Protein AF-A0A954ZHL1-F1 (afdb_monomer)

pLDDT: m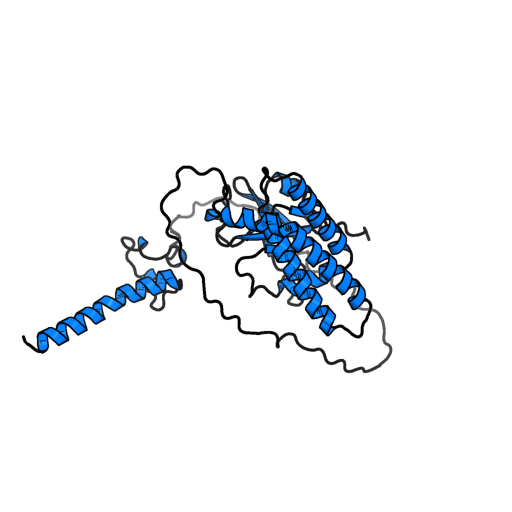ean 71.79, std 20.57, range [29.28, 97.5]

Foldseek 3Di:
DDPVVVVVVVVVVVVVVVVVVQLCCCVVVVDRPPLVLDVDDPVCNVSGPPSSNPPPPPPPPDDDDDDDDDDDDDPPPPPPPPPPPDDDDDDDDDDDPDDDDDPPPPDDDDDDDDDDDDDDDDDDDDDDFPPDPVVLVVLQVCLLVLLVVLVVLVVVLVVVVVPPVPPVVNVVSLVVNQVSLFSNLQNLFPDDPPDDPVSVVSNVVSLVVCLVVCQPPCLVSQLVCVVVVVPQDWIKHKAKFAWADWDDFFQKIWTWGWRDADPVGDTDTAIEIEGPVQVVVHDHGFMKMFRFHWDQQCVVRPPRGRDDRHIHTYGHDIHGRDHDDD

Sequence (326 aa):
RSMVSLMLKVALGGLMSIPIATLILWWGMGRDPFGFAERLPDAVAFLAPSKLRNSSSTSGARPLPGTTTPQTNDSDFGNALRTAQDHAVTGADDTVEDAVATPDDLLLDNDASDTGGVTAAEYGPVNTWNYHRNDLGAALTGTAATFESFQNAYQAWQSDNANVANKKRAGELIKTLYQGLCDLSHKVTFIGPDNSPETDETVAAAVQFIGDSVTQSFVPMVSASANLHGTLSEGGIFLVGVPRQMQTTGDLVSIQLQLGKPQSGKPYVYQLVVTPDVAQTISIGEPVAVTGTLVPSPTIDLTGYDGPDTAVVWSRYVIPILLPKR

Solvent-accessible surface area (backbone atoms only — not comparable to full-atom values): 20436 Å² total; per-residue (Å²): 133,65,71,66,63,52,54,51,52,52,54,55,51,57,62,60,45,54,65,56,54,51,53,48,39,41,73,73,68,74,46,69,94,80,59,55,63,76,69,46,55,79,92,55,42,81,78,47,58,78,92,56,47,74,80,72,72,76,87,73,77,78,83,79,90,84,80,91,75,88,84,80,86,84,85,77,86,84,73,84,84,76,86,84,81,88,86,86,83,90,80,82,93,79,92,72,94,72,85,77,82,72,88,79,85,76,88,74,92,80,90,87,84,89,82,86,88,80,88,92,86,87,82,74,97,75,85,78,69,83,66,58,64,74,54,51,61,59,34,59,79,44,43,65,61,49,50,52,53,38,52,54,52,48,56,52,43,58,62,45,65,75,41,78,91,40,59,71,60,47,56,52,47,50,51,54,48,49,49,41,44,13,54,50,16,33,41,57,38,67,65,61,94,85,60,55,71,68,54,54,50,52,47,50,52,49,54,48,52,48,51,64,49,42,73,79,69,34,63,71,52,49,61,60,54,64,72,50,71,87,68,76,69,87,51,25,37,67,47,58,27,28,33,73,47,77,44,80,28,71,70,26,31,38,30,40,31,34,33,64,68,47,95,86,71,64,58,50,72,43,46,33,36,28,47,59,74,55,51,73,74,59,57,75,72,42,46,31,37,36,33,10,28,64,34,65,50,31,58,79,62,33,88,52,42,66,60,75,73,50,62,28,34,40,32,66,50,76,40,74,53,80,69,80,85,124

Mean predicted aligned error: 17.18 Å

Radius of gyration: 27.13 Å; Cα contacts (8 Å, |Δi|>4): 343; chains: 1; bounding box: 69×76×73 Å

Structure (mmCIF, N/CA/C/O backbone):
data_AF-A0A954ZHL1-F1
#
_entry.id   AF-A0A954ZHL1-F1
#
loop_
_atom_site.group_PDB
_atom_site.id
_atom_site.type_symbol
_atom_site.label_atom_id
_atom_site.label_alt_id
_atom_site.label_comp_id
_atom_site.label_asym_id
_atom_site.label_entity_id
_atom_site.label_seq_id
_atom_site.pdbx_PDB_ins_code
_atom_site.Cartn_x
_atom_site.Cartn_y
_atom_site.Cartn_z
_atom_site.occupancy
_atom_site.B_iso_or_equiv
_atom_site.auth_seq_id
_atom_site.auth_comp_id
_atom_site.auth_asym_id
_atom_site.auth_atom_id
_atom_site.pdbx_PDB_model_num
ATOM 1 N N . ARG A 1 1 ? 11.567 47.902 -48.157 1.00 58.94 1 ARG A N 1
ATOM 2 C CA . ARG A 1 1 ? 11.176 46.491 -47.896 1.00 58.94 1 ARG A CA 1
ATOM 3 C C . ARG A 1 1 ? 9.649 46.453 -47.869 1.00 58.94 1 ARG A C 1
ATOM 5 O O . ARG A 1 1 ? 9.080 47.216 -47.106 1.00 58.94 1 ARG A O 1
ATOM 12 N N . SER A 1 2 ? 9.006 45.708 -48.773 1.00 82.19 2 SER A N 1
ATOM 13 C CA . SER A 1 2 ? 7.549 45.771 -49.000 1.00 82.19 2 SER A CA 1
ATOM 14 C C . SER A 1 2 ? 6.749 45.256 -47.793 1.00 82.19 2 SER A C 1
ATOM 16 O O . SER A 1 2 ? 7.067 44.191 -47.267 1.00 82.19 2 SER A O 1
ATOM 18 N N . MET A 1 3 ? 5.706 45.989 -47.384 1.00 87.56 3 MET A N 1
ATOM 19 C CA . MET A 1 3 ? 4.787 45.653 -46.278 1.00 87.56 3 MET A CA 1
ATOM 20 C C . MET A 1 3 ? 4.127 44.272 -46.470 1.00 87.56 3 MET A C 1
ATOM 22 O O . MET A 1 3 ? 3.895 43.540 -45.510 1.00 87.56 3 MET A O 1
ATOM 26 N N . VAL A 1 4 ? 3.948 43.862 -47.730 1.00 86.81 4 VAL A N 1
ATOM 27 C CA . VAL A 1 4 ? 3.420 42.548 -48.131 1.00 86.81 4 VAL A CA 1
ATOM 28 C C . VAL A 1 4 ? 4.338 41.402 -47.688 1.00 86.81 4 VAL A C 1
ATOM 30 O O . VAL A 1 4 ? 3.863 40.357 -47.250 1.00 86.81 4 VAL A O 1
ATOM 33 N N . SER A 1 5 ? 5.661 41.598 -47.716 1.00 85.81 5 SER A N 1
ATOM 34 C CA . SER A 1 5 ? 6.614 40.572 -47.269 1.00 85.81 5 SER A CA 1
ATOM 35 C C . SER A 1 5 ? 6.567 40.352 -45.756 1.00 85.81 5 SER A C 1
ATOM 37 O O . SER A 1 5 ? 6.897 39.255 -45.306 1.00 85.81 5 SER A O 1
ATOM 39 N N . LEU A 1 6 ? 6.170 41.363 -44.976 1.00 86.94 6 LEU A N 1
ATOM 40 C CA . LEU A 1 6 ? 6.016 41.231 -43.528 1.00 86.94 6 LEU A CA 1
ATOM 41 C C . LEU A 1 6 ? 4.753 40.428 -43.197 1.00 86.94 6 LEU A C 1
ATOM 43 O O . LEU A 1 6 ? 4.829 39.466 -42.440 1.00 86.94 6 LEU A O 1
ATOM 47 N N . MET A 1 7 ? 3.620 40.764 -43.825 1.00 90.25 7 MET A N 1
ATOM 48 C CA . MET A 1 7 ? 2.363 40.041 -43.603 1.00 90.25 7 MET A CA 1
ATOM 49 C C . MET A 1 7 ? 2.442 38.580 -44.047 1.00 90.25 7 MET A C 1
ATOM 51 O O . MET A 1 7 ? 1.965 37.706 -43.328 1.00 90.25 7 MET A O 1
ATOM 55 N N . LEU A 1 8 ? 3.127 38.290 -45.160 1.00 91.88 8 LEU A N 1
ATOM 56 C CA . LEU A 1 8 ? 3.334 36.911 -45.605 1.00 91.88 8 LEU A CA 1
ATOM 57 C C . LEU A 1 8 ? 4.158 36.097 -44.594 1.00 91.88 8 LEU A C 1
ATOM 59 O O . LEU A 1 8 ? 3.834 34.945 -44.333 1.00 91.88 8 LEU A O 1
ATOM 63 N N . LYS A 1 9 ? 5.192 36.691 -43.984 1.00 90.81 9 LYS A N 1
ATOM 64 C CA . LYS A 1 9 ? 6.009 36.012 -42.963 1.00 90.81 9 LYS A CA 1
ATOM 65 C C . LYS A 1 9 ? 5.227 35.727 -41.684 1.00 90.81 9 LYS A C 1
ATOM 67 O O . LYS A 1 9 ? 5.384 34.652 -41.118 1.00 90.81 9 LYS A O 1
ATOM 72 N N . VAL A 1 10 ? 4.382 36.664 -41.252 1.00 90.81 10 VAL A N 1
ATOM 73 C CA . VAL A 1 10 ? 3.532 36.480 -40.066 1.00 90.81 10 VAL A CA 1
ATOM 74 C C . VAL A 1 10 ? 2.485 35.393 -40.317 1.00 90.81 10 VAL A C 1
ATOM 76 O O . VAL A 1 10 ? 2.335 34.496 -39.492 1.00 90.81 10 VAL A O 1
ATOM 79 N N . ALA A 1 11 ? 1.829 35.409 -41.481 1.00 91.00 11 ALA A N 1
ATOM 80 C CA . ALA A 1 11 ? 0.857 34.382 -41.850 1.00 91.00 11 ALA A CA 1
ATOM 81 C C . ALA A 1 11 ? 1.501 32.989 -41.968 1.00 91.00 11 ALA A C 1
ATOM 83 O O . ALA A 1 11 ? 0.958 32.011 -41.457 1.00 91.00 11 ALA A O 1
ATOM 84 N N . LEU A 1 12 ? 2.688 32.898 -42.579 1.00 92.81 12 LEU A N 1
ATOM 85 C CA . LEU A 1 12 ? 3.415 31.635 -42.715 1.00 92.81 12 LEU A CA 1
ATOM 86 C C . LEU A 1 12 ? 3.896 31.097 -41.356 1.00 92.81 12 LEU A C 1
ATOM 88 O O . LEU A 1 12 ? 3.842 29.893 -41.121 1.00 92.81 12 LEU A O 1
ATOM 92 N N . GLY A 1 13 ? 4.314 31.985 -40.446 1.00 90.88 13 GLY A N 1
ATOM 93 C CA . GLY A 1 13 ? 4.680 31.621 -39.076 1.00 90.88 13 GLY A CA 1
ATOM 94 C C . GLY A 1 13 ? 3.493 31.092 -38.266 1.00 90.88 13 GLY A C 1
ATOM 95 O O . GLY A 1 13 ? 3.628 30.084 -37.578 1.00 90.88 13 GLY A O 1
ATOM 96 N N . GLY A 1 14 ? 2.318 31.716 -38.402 1.00 92.56 14 GLY A N 1
ATOM 97 C CA . GLY A 1 14 ? 1.087 31.251 -37.757 1.00 92.56 14 GLY A CA 1
ATOM 98 C C . GLY A 1 14 ? 0.592 29.905 -38.294 1.00 92.56 14 GLY A C 1
ATOM 99 O O . GLY A 1 14 ? 0.110 29.079 -37.531 1.00 92.56 14 GLY A O 1
ATOM 100 N N . LEU A 1 15 ? 0.762 29.635 -39.591 1.00 93.88 15 LEU A N 1
ATOM 101 C CA . LEU A 1 15 ? 0.390 28.337 -40.161 1.00 93.88 15 LEU A CA 1
ATOM 102 C C . LEU A 1 15 ? 1.291 27.202 -39.639 1.00 93.88 15 LEU A C 1
ATOM 104 O O . LEU A 1 15 ? 0.822 26.091 -39.404 1.00 93.88 15 LEU A O 1
ATOM 108 N N . MET A 1 16 ? 2.579 27.489 -39.424 1.00 93.06 16 MET A N 1
ATOM 109 C CA . MET A 1 16 ? 3.554 26.510 -38.931 1.00 93.06 16 MET A CA 1
ATOM 110 C C . MET A 1 16 ? 3.433 26.211 -37.432 1.00 93.06 16 MET A C 1
ATOM 112 O O . MET A 1 16 ? 3.942 25.185 -36.986 1.00 93.06 16 MET A O 1
ATOM 116 N N . SER A 1 17 ? 2.747 27.045 -36.644 1.00 92.94 17 SER A N 1
ATOM 117 C CA . SER A 1 17 ? 2.548 26.769 -35.214 1.00 92.94 17 SER A CA 1
ATOM 118 C C . SER A 1 17 ? 1.463 25.719 -34.949 1.00 92.94 17 SER A C 1
ATOM 120 O O . SER A 1 17 ? 1.538 25.014 -33.945 1.00 92.94 17 SER A O 1
ATOM 122 N N . ILE A 1 18 ? 0.499 25.557 -35.861 1.00 90.62 18 ILE A N 1
ATOM 123 C CA . ILE A 1 18 ? -0.605 24.589 -35.750 1.00 90.62 18 ILE A CA 1
ATOM 124 C C . ILE A 1 18 ? -0.111 23.136 -35.570 1.00 90.62 18 ILE A C 1
ATOM 126 O O . ILE A 1 18 ? -0.541 22.489 -34.608 1.00 90.62 18 ILE A O 1
ATOM 130 N N . PRO A 1 19 ? 0.795 22.590 -36.412 1.00 87.38 19 PRO A N 1
ATOM 131 C CA . PRO A 1 19 ? 1.277 21.219 -36.229 1.00 87.38 19 PRO A CA 1
ATOM 132 C C . PRO A 1 19 ? 2.070 21.041 -34.927 1.00 87.38 19 PRO A C 1
ATOM 134 O O . PRO A 1 19 ? 1.940 20.011 -34.271 1.00 87.38 19 PRO A O 1
ATOM 137 N N . ILE A 1 20 ? 2.833 22.058 -34.509 1.00 87.94 20 ILE A N 1
ATOM 138 C CA . ILE A 1 20 ? 3.619 22.026 -33.265 1.00 87.94 20 ILE A CA 1
ATOM 139 C C . ILE A 1 20 ? 2.690 21.984 -32.046 1.00 87.94 20 ILE A C 1
ATOM 141 O O . ILE A 1 20 ? 2.862 21.141 -31.169 1.00 87.94 20 ILE A O 1
ATOM 145 N N . ALA A 1 21 ? 1.670 22.846 -32.008 1.00 88.25 21 ALA A N 1
ATOM 146 C CA . ALA A 1 21 ? 0.691 22.876 -30.924 1.00 88.25 21 ALA A CA 1
ATOM 147 C C . ALA A 1 21 ? -0.080 21.551 -30.810 1.00 88.25 21 ALA A C 1
ATOM 149 O O . ALA A 1 21 ? -0.310 21.059 -29.707 1.00 88.25 21 ALA A O 1
ATOM 150 N N . THR A 1 22 ? -0.420 20.942 -31.949 1.00 84.12 22 THR A N 1
ATOM 151 C CA . THR A 1 22 ? -1.095 19.635 -31.987 1.00 84.12 22 THR A CA 1
ATOM 152 C C . THR A 1 22 ? -0.206 18.530 -31.410 1.00 84.12 22 THR A C 1
ATOM 154 O O . THR A 1 22 ? -0.677 17.719 -30.615 1.00 84.12 22 THR A O 1
ATOM 157 N N . LEU A 1 23 ? 1.094 18.536 -31.733 1.00 86.44 23 LEU A N 1
ATOM 158 C CA . LEU A 1 23 ? 2.059 17.578 -31.188 1.00 86.44 23 LEU A CA 1
ATOM 159 C C . LEU A 1 23 ? 2.182 17.703 -29.659 1.00 86.44 23 LEU A C 1
ATOM 161 O O . LEU A 1 23 ? 2.189 16.696 -28.954 1.00 86.44 23 LEU A O 1
ATOM 165 N N . ILE A 1 24 ? 2.225 18.935 -29.141 1.00 86.50 24 ILE A N 1
ATOM 166 C CA . ILE A 1 24 ? 2.283 19.201 -27.695 1.00 86.50 24 ILE A CA 1
ATOM 167 C C . ILE A 1 24 ? 1.006 18.715 -26.999 1.00 86.50 24 ILE A C 1
ATOM 169 O O . ILE A 1 24 ? 1.093 18.102 -25.942 1.00 86.50 24 ILE A O 1
ATOM 173 N N . LEU A 1 25 ? -0.174 18.931 -27.587 1.00 84.31 25 LEU A N 1
ATOM 174 C CA . LEU A 1 25 ? -1.448 18.446 -27.038 1.00 84.31 25 LEU A CA 1
ATOM 175 C C . LEU A 1 25 ? -1.511 16.914 -26.964 1.00 84.31 25 LEU A C 1
ATOM 177 O O . LEU A 1 25 ? -1.949 16.366 -25.950 1.00 84.31 25 LEU A O 1
ATOM 181 N N . TRP A 1 26 ? -1.024 16.223 -27.998 1.00 85.88 26 TRP A N 1
ATOM 182 C CA . TRP A 1 26 ? -0.967 14.760 -28.020 1.00 85.88 26 TRP A CA 1
ATOM 183 C C . TRP A 1 26 ? -0.055 14.185 -26.941 1.00 85.88 26 TRP A C 1
ATOM 185 O O . TRP A 1 26 ? -0.440 13.228 -26.271 1.00 85.88 26 TRP A O 1
ATOM 195 N N . TRP A 1 27 ? 1.130 14.765 -26.754 1.00 84.56 27 TRP A N 1
ATOM 196 C CA . TRP A 1 27 ? 2.114 14.252 -25.799 1.00 84.56 27 TRP A CA 1
ATOM 197 C C . TRP A 1 27 ? 1.894 14.751 -24.368 1.00 84.56 27 TRP A C 1
ATOM 199 O O . TRP A 1 27 ? 2.137 14.005 -23.427 1.00 84.56 27 TRP A O 1
ATOM 209 N N . GLY A 1 28 ? 1.400 15.977 -24.195 1.00 86.25 28 GLY A N 1
ATOM 210 C CA . GLY A 1 28 ? 1.172 16.580 -22.883 1.00 86.25 28 GLY A CA 1
ATOM 211 C C . GLY A 1 28 ? -0.143 16.157 -22.229 1.00 86.25 28 GLY A C 1
ATOM 212 O O . GLY A 1 28 ? -0.172 15.912 -21.030 1.00 86.25 28 GLY A O 1
ATOM 213 N N . MET A 1 29 ? -1.237 16.053 -22.995 1.00 85.25 29 MET A N 1
ATOM 214 C CA . MET A 1 29 ? -2.571 15.764 -22.439 1.00 85.25 29 MET A CA 1
ATOM 215 C C . MET A 1 29 ? -3.129 14.394 -22.835 1.00 85.25 29 MET A C 1
ATOM 217 O O . MET A 1 29 ? -4.206 14.024 -22.369 1.00 85.25 29 MET A O 1
ATOM 221 N N . GLY A 1 30 ? -2.452 13.653 -23.721 1.00 82.88 30 GLY A N 1
ATOM 222 C CA . GLY A 1 30 ? -2.917 12.342 -24.185 1.00 82.88 30 GLY A CA 1
ATOM 223 C C . GLY A 1 30 ? -4.278 12.373 -24.893 1.00 82.88 30 GLY A C 1
ATOM 224 O O . GLY A 1 30 ? -4.964 11.355 -24.940 1.00 82.88 30 GLY A O 1
ATOM 225 N N . ARG A 1 31 ? -4.704 13.534 -25.412 1.00 80.19 31 ARG A N 1
ATOM 226 C CA . ARG A 1 31 ? -6.005 13.732 -26.071 1.00 80.19 31 ARG A CA 1
ATOM 227 C C . ARG A 1 31 ? -5.818 14.161 -27.520 1.00 80.19 31 ARG A C 1
ATOM 229 O O . ARG A 1 31 ? -5.029 15.059 -27.795 1.00 80.19 31 ARG A O 1
ATOM 236 N N . ASP A 1 32 ? -6.592 13.562 -28.424 1.00 85.25 32 ASP A N 1
ATOM 237 C CA . ASP A 1 32 ? -6.658 13.936 -29.840 1.00 85.25 32 ASP A CA 1
ATOM 238 C C . ASP A 1 32 ? -7.970 14.687 -30.146 1.00 85.25 32 ASP A C 1
ATOM 240 O O . ASP A 1 32 ? -8.982 14.056 -30.450 1.00 85.25 32 ASP A O 1
ATOM 244 N N . PRO A 1 33 ? -8.001 16.030 -30.046 1.00 81.69 33 PRO A N 1
ATOM 245 C CA . PRO A 1 33 ? -9.240 16.802 -30.182 1.00 81.69 33 PRO A CA 1
ATOM 246 C C . PRO A 1 33 ? -9.838 16.771 -31.595 1.00 81.69 33 PRO A C 1
ATOM 248 O O . PRO A 1 33 ? -11.008 17.105 -31.768 1.00 81.69 33 PRO A O 1
ATOM 251 N N . PHE A 1 34 ? -9.051 16.390 -32.603 1.00 86.38 34 PHE A N 1
ATOM 252 C CA . PHE A 1 34 ? -9.460 16.428 -34.006 1.00 86.38 34 PHE A CA 1
ATOM 253 C C . PHE A 1 34 ? -9.537 15.040 -34.659 1.00 86.38 34 PHE A C 1
ATOM 255 O O . PHE A 1 34 ? -9.913 14.950 -35.828 1.00 86.38 34 PHE A O 1
ATOM 262 N N . GLY A 1 35 ? -9.196 13.966 -33.936 1.00 85.94 35 GLY A N 1
ATOM 263 C CA . GLY A 1 35 ? -9.211 12.600 -34.470 1.00 85.94 35 GLY A CA 1
ATOM 264 C C . GLY A 1 35 ? -8.220 12.389 -35.621 1.00 85.94 35 GLY A C 1
ATOM 265 O O . GLY A 1 35 ? -8.483 11.603 -36.534 1.00 85.94 35 GLY A O 1
ATOM 266 N N . PHE A 1 36 ? -7.109 13.134 -35.645 1.00 84.94 36 PHE A N 1
ATOM 267 C CA . PHE A 1 36 ? -6.098 12.982 -36.692 1.00 84.94 36 PHE A CA 1
ATOM 268 C C . PHE A 1 36 ? -5.284 11.697 -36.529 1.00 84.94 36 PHE A C 1
ATOM 270 O O . PHE A 1 36 ? -4.836 11.159 -37.540 1.00 84.94 36 PHE A O 1
ATOM 277 N N . ALA A 1 37 ? -5.121 11.184 -35.305 1.00 84.94 37 ALA A N 1
ATOM 278 C CA . ALA A 1 37 ? -4.329 9.989 -35.025 1.00 84.94 37 ALA A CA 1
ATOM 279 C C . ALA A 1 37 ? -4.858 8.760 -35.783 1.00 84.94 37 ALA A C 1
ATOM 281 O O . ALA A 1 37 ? -4.069 7.978 -36.304 1.00 84.94 37 ALA A O 1
ATOM 282 N N . GLU A 1 38 ? -6.180 8.642 -35.943 1.00 86.25 38 GLU A N 1
ATOM 283 C CA . GLU A 1 38 ? -6.815 7.542 -36.684 1.00 86.25 38 GLU A CA 1
ATOM 284 C C . GLU A 1 38 ? -6.644 7.642 -38.206 1.00 86.25 38 GLU A C 1
ATOM 286 O O . GLU A 1 38 ? -6.838 6.662 -38.923 1.00 86.25 38 GLU A O 1
ATOM 291 N N . ARG A 1 39 ? -6.318 8.834 -38.717 1.00 88.19 39 ARG A N 1
ATOM 292 C CA . ARG A 1 39 ? -6.190 9.112 -40.156 1.00 88.19 39 ARG A CA 1
ATOM 293 C C . ARG A 1 39 ? -4.744 9.175 -40.628 1.00 88.19 39 ARG A C 1
ATOM 295 O O . ARG A 1 39 ? -4.505 9.408 -41.815 1.00 88.19 39 ARG A O 1
ATOM 302 N N . LEU A 1 40 ? -3.785 9.012 -39.721 1.00 86.38 40 LEU A N 1
ATOM 303 C CA . LEU A 1 40 ? -2.376 8.979 -40.077 1.00 86.38 40 LEU A CA 1
ATOM 304 C C . LEU A 1 40 ? -2.071 7.710 -40.891 1.00 86.38 40 LEU A C 1
ATOM 306 O O . LEU A 1 40 ? -2.452 6.618 -40.477 1.00 86.38 40 LEU A O 1
ATOM 310 N N . PRO A 1 41 ? -1.362 7.824 -42.027 1.00 88.44 41 PRO A N 1
ATOM 311 C CA . PRO A 1 41 ? -0.816 6.662 -42.719 1.00 88.44 41 PRO A CA 1
ATOM 312 C C . PRO A 1 41 ? 0.084 5.838 -41.790 1.00 88.44 41 PRO A C 1
ATOM 314 O O . PRO A 1 41 ? 0.839 6.415 -41.004 1.00 88.44 41 PRO A O 1
ATOM 317 N N . ASP A 1 42 ? 0.098 4.512 -41.953 1.00 87.44 42 ASP A N 1
ATOM 318 C CA . ASP A 1 42 ? 0.916 3.596 -41.136 1.00 87.44 42 ASP A CA 1
ATOM 319 C C . ASP A 1 42 ? 2.394 4.016 -41.060 1.00 87.44 42 ASP A C 1
ATOM 321 O O . ASP A 1 42 ? 3.032 3.900 -40.015 1.00 87.44 42 ASP A O 1
ATOM 325 N N . ALA A 1 43 ? 2.927 4.596 -42.143 1.00 89.88 43 ALA A N 1
ATOM 326 C CA . ALA A 1 43 ? 4.304 5.085 -42.217 1.00 89.88 43 ALA A CA 1
ATOM 327 C C . ALA A 1 43 ? 4.641 6.191 -41.198 1.00 89.88 43 ALA A C 1
ATOM 329 O O . ALA A 1 43 ? 5.806 6.355 -40.849 1.00 89.88 43 ALA A O 1
ATOM 330 N N . VAL A 1 44 ? 3.651 6.953 -40.722 1.00 91.19 44 VAL A N 1
ATOM 331 C CA . VAL A 1 44 ? 3.823 8.045 -39.745 1.00 91.19 44 VAL A CA 1
ATOM 332 C C . VAL A 1 44 ? 3.076 7.795 -38.433 1.00 91.19 44 VAL A C 1
ATOM 334 O O . VAL A 1 44 ? 3.130 8.629 -37.531 1.00 91.19 44 VAL A O 1
ATOM 337 N N . ALA A 1 45 ? 2.441 6.629 -38.273 1.00 86.75 45 ALA A N 1
ATOM 338 C CA . ALA A 1 45 ? 1.742 6.246 -37.045 1.00 86.75 45 ALA A CA 1
ATOM 339 C C . ALA A 1 45 ? 2.671 6.222 -35.815 1.00 86.75 45 ALA A C 1
ATOM 341 O O . ALA A 1 45 ? 2.217 6.386 -34.683 1.00 86.75 45 ALA A O 1
ATOM 342 N N . PHE A 1 46 ? 3.988 6.093 -36.025 1.00 88.00 46 PHE A N 1
ATOM 343 C CA . PHE A 1 46 ? 4.980 6.155 -34.952 1.00 88.00 46 PHE A CA 1
ATOM 344 C C . PHE A 1 46 ? 5.059 7.528 -34.251 1.00 88.00 46 PHE A C 1
ATOM 346 O O . PHE A 1 46 ? 5.558 7.599 -33.130 1.00 88.00 46 PHE A O 1
ATOM 353 N N . LEU A 1 47 ? 4.561 8.605 -34.874 1.00 82.81 47 LEU A N 1
ATOM 354 C CA . LEU A 1 47 ? 4.533 9.949 -34.281 1.00 82.81 47 LEU A CA 1
ATOM 355 C C . LEU A 1 47 ? 3.419 10.119 -33.235 1.00 82.81 47 LEU A C 1
ATOM 357 O O . LEU A 1 47 ? 3.512 11.001 -32.380 1.00 82.81 47 LEU A O 1
ATOM 361 N N . ALA A 1 48 ? 2.381 9.278 -33.286 1.00 84.25 48 ALA A N 1
ATOM 362 C CA . ALA A 1 48 ? 1.307 9.271 -32.301 1.00 84.25 48 ALA A CA 1
ATOM 363 C C . ALA A 1 48 ? 1.697 8.418 -31.072 1.00 84.25 48 ALA A C 1
ATOM 365 O O . ALA A 1 48 ? 2.324 7.363 -31.244 1.00 84.25 48 ALA A O 1
ATOM 366 N N . PRO A 1 49 ? 1.322 8.817 -29.840 1.00 81.06 49 PRO A N 1
ATOM 367 C CA . PRO A 1 49 ? 1.484 7.999 -28.636 1.00 81.06 49 PRO A CA 1
ATOM 368 C C . PRO A 1 49 ? 0.804 6.630 -28.775 1.00 81.06 49 PRO A C 1
ATOM 370 O O . PRO A 1 49 ? -0.256 6.522 -29.389 1.00 81.06 49 PRO A O 1
ATOM 373 N N . SER A 1 50 ? 1.369 5.584 -28.164 1.00 84.50 50 SER A N 1
ATOM 374 C CA . SER A 1 50 ? 0.853 4.202 -28.242 1.00 84.50 50 SER A CA 1
ATOM 375 C C . SER A 1 50 ? -0.616 4.067 -27.824 1.00 84.50 50 SER A C 1
ATOM 377 O O . SER A 1 50 ? -1.340 3.278 -28.419 1.00 84.50 50 SER A O 1
ATOM 379 N N . LYS A 1 51 ? -1.073 4.887 -26.867 1.00 82.19 51 LYS A N 1
ATOM 380 C CA . LYS A 1 51 ? -2.463 4.927 -26.376 1.00 82.19 51 LYS A CA 1
ATOM 381 C C . LYS A 1 51 ? -3.480 5.436 -27.412 1.00 82.19 51 LYS A C 1
ATOM 383 O O . LYS A 1 51 ? -4.664 5.169 -27.261 1.00 82.19 51 LYS A O 1
ATOM 388 N N . LEU A 1 52 ? -3.027 6.173 -28.432 1.00 79.50 52 LEU A N 1
ATOM 389 C CA . LEU A 1 52 ? -3.867 6.755 -29.491 1.00 79.50 52 LEU A CA 1
ATOM 390 C C . LEU A 1 52 ? -3.736 6.020 -30.832 1.00 79.50 52 LEU A C 1
ATOM 392 O O . LEU A 1 52 ? -4.477 6.308 -31.768 1.00 79.50 52 LEU A O 1
ATOM 396 N N . ARG A 1 53 ? -2.792 5.079 -30.952 1.00 82.62 53 ARG A N 1
ATOM 397 C CA . ARG A 1 53 ? -2.708 4.213 -32.128 1.00 82.62 53 ARG A CA 1
ATOM 398 C C . ARG A 1 53 ? -3.858 3.227 -32.029 1.00 82.62 53 ARG A C 1
ATOM 400 O O . ARG A 1 53 ? -3.853 2.385 -31.134 1.00 82.62 53 ARG A O 1
ATOM 407 N N . ASN A 1 54 ? -4.833 3.333 -32.931 1.00 65.19 54 ASN A N 1
ATOM 408 C CA . ASN A 1 54 ? -5.878 2.326 -33.038 1.00 65.19 54 ASN A CA 1
ATOM 409 C C . ASN A 1 54 ? -5.201 0.966 -33.171 1.00 65.19 54 ASN A C 1
ATOM 411 O O . ASN A 1 54 ? -4.500 0.701 -34.149 1.00 65.19 54 ASN A O 1
ATOM 415 N N . SER A 1 55 ? -5.387 0.116 -32.163 1.00 56.12 55 SER A N 1
ATOM 416 C CA . SER A 1 55 ? -5.079 -1.299 -32.247 1.00 56.12 55 SER A CA 1
ATOM 417 C C . SER A 1 55 ? -6.073 -1.888 -33.238 1.00 56.12 55 SER A C 1
ATOM 419 O O . SER A 1 55 ? -7.098 -2.469 -32.881 1.00 56.12 55 SER A O 1
ATOM 421 N N . SER A 1 56 ? -5.784 -1.695 -34.525 1.00 54.88 56 SER A N 1
ATOM 422 C CA . SER A 1 56 ? -6.346 -2.466 -35.618 1.00 54.88 56 SER A CA 1
ATOM 423 C C . SER A 1 56 ? -5.890 -3.904 -35.400 1.00 54.88 56 SER A C 1
ATOM 425 O O . SER A 1 56 ? -4.933 -4.413 -35.982 1.00 54.88 56 SER A O 1
ATOM 427 N N . SER A 1 57 ? -6.578 -4.558 -34.465 1.00 48.31 57 SER A N 1
ATOM 428 C CA . SER A 1 57 ? -6.629 -5.994 -34.340 1.00 48.31 57 SER A CA 1
ATOM 429 C C . SER A 1 57 ? -6.874 -6.500 -35.749 1.00 48.31 57 SER A C 1
ATOM 431 O O . SER A 1 57 ? -7.921 -6.283 -36.358 1.00 48.31 57 SER A O 1
ATOM 433 N N . THR A 1 58 ? -5.823 -7.083 -36.311 1.00 48.38 58 THR A N 1
ATOM 434 C CA . THR A 1 58 ? 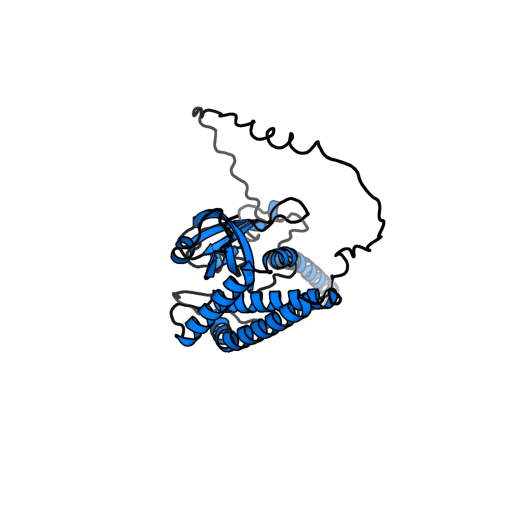-5.850 -7.762 -37.592 1.00 48.38 58 THR A CA 1
ATOM 435 C C . THR A 1 58 ? -6.762 -8.974 -37.405 1.00 48.38 58 THR A C 1
ATOM 437 O O . THR A 1 58 ? -6.316 -10.096 -37.190 1.00 48.38 58 THR A O 1
ATOM 440 N N . SER A 1 59 ? -8.076 -8.741 -37.432 1.00 45.62 59 SER A N 1
ATOM 441 C CA . SER A 1 59 ? -9.117 -9.755 -37.575 1.00 45.62 59 SER A CA 1
ATOM 442 C C . SER A 1 59 ? -9.127 -10.195 -39.033 1.00 45.62 59 SER A C 1
ATOM 444 O O . SER A 1 59 ? -10.018 -9.878 -39.812 1.00 45.62 59 SER A O 1
ATOM 446 N N . GLY A 1 60 ? -8.053 -10.882 -39.408 1.00 46.62 60 GLY A N 1
ATOM 447 C CA . GLY A 1 60 ? -7.875 -11.559 -40.689 1.00 46.62 60 GLY A CA 1
ATOM 448 C C . GLY A 1 60 ? -7.477 -13.025 -40.516 1.00 46.62 60 GLY A C 1
ATOM 449 O O . GLY A 1 60 ? -7.085 -13.670 -41.485 1.00 46.62 60 GLY A O 1
ATOM 450 N N . ALA A 1 61 ? -7.564 -13.573 -39.299 1.00 44.84 61 ALA A N 1
ATOM 451 C CA . ALA A 1 61 ? -7.376 -14.998 -39.064 1.00 44.84 61 ALA A CA 1
ATOM 452 C C . ALA A 1 61 ? -8.670 -15.747 -39.416 1.00 44.84 61 ALA A C 1
ATOM 454 O O . ALA A 1 61 ? -9.616 -15.841 -38.639 1.00 44.84 61 ALA A O 1
ATOM 455 N N . ARG A 1 62 ? -8.694 -16.252 -40.649 1.00 51.62 62 ARG A N 1
ATOM 456 C CA . ARG A 1 62 ? -9.650 -17.224 -41.188 1.00 51.62 62 ARG A CA 1
ATOM 457 C C . ARG A 1 62 ? -9.897 -18.362 -40.171 1.00 51.62 62 ARG A C 1
ATOM 459 O O . ARG A 1 62 ? -8.928 -19.014 -39.785 1.00 51.62 62 ARG A O 1
ATOM 466 N N . PRO A 1 63 ? -11.147 -18.638 -39.752 1.00 45.78 63 PRO A N 1
ATOM 467 C CA . PRO A 1 63 ? -11.420 -19.687 -38.776 1.00 45.78 63 PRO A CA 1
ATOM 468 C C . PRO A 1 63 ? -11.164 -21.070 -39.387 1.00 45.78 63 PRO A C 1
ATOM 470 O O . PRO A 1 63 ? -11.718 -21.421 -40.432 1.00 45.78 63 PRO A O 1
ATOM 473 N N . LEU A 1 64 ? -10.311 -21.851 -38.724 1.00 61.34 64 LEU A N 1
ATOM 474 C CA . LEU A 1 64 ? -10.183 -23.290 -38.937 1.00 61.34 64 LEU A CA 1
ATOM 475 C C . LEU A 1 64 ? -11.391 -23.992 -38.289 1.00 61.34 64 LEU A C 1
ATOM 477 O O . LEU A 1 64 ? -11.714 -23.694 -37.137 1.00 61.34 64 LEU A O 1
ATOM 481 N N . PRO A 1 65 ? -12.076 -24.907 -38.994 1.00 55.66 65 PRO A N 1
ATOM 482 C CA . PRO A 1 65 ? -13.201 -25.640 -38.438 1.00 55.66 65 PRO A CA 1
ATOM 483 C C . PRO A 1 65 ? -12.708 -26.815 -37.587 1.00 55.66 65 PRO A C 1
ATOM 485 O O . PRO A 1 65 ? -11.983 -27.676 -38.079 1.00 55.66 65 PRO A O 1
ATOM 488 N N . GLY A 1 66 ? -13.181 -26.887 -36.342 1.00 57.88 66 GLY A N 1
ATOM 489 C CA . GLY A 1 66 ? -13.257 -28.148 -35.605 1.00 57.88 66 GLY A CA 1
ATOM 490 C C . GLY A 1 66 ? -12.461 -28.217 -34.308 1.00 57.88 66 GLY A C 1
ATOM 491 O O . GLY A 1 66 ? -11.480 -28.944 -34.243 1.00 57.88 66 GLY A O 1
ATOM 492 N N . THR A 1 67 ? -12.980 -27.589 -33.251 1.00 43.12 67 THR A N 1
ATOM 493 C CA . THR A 1 67 ? -12.802 -28.110 -31.888 1.00 43.12 67 THR A CA 1
ATOM 494 C C . THR A 1 67 ? -14.071 -27.831 -31.087 1.00 43.12 67 THR A C 1
ATOM 496 O O . THR A 1 67 ? -14.314 -26.719 -30.631 1.00 43.12 67 THR A O 1
ATOM 499 N N . THR A 1 68 ? -14.928 -28.841 -30.968 1.00 46.56 68 THR A N 1
ATOM 500 C CA . THR A 1 68 ? -16.071 -28.864 -30.050 1.00 46.56 68 THR A CA 1
ATOM 501 C C . THR A 1 68 ? -15.571 -29.080 -28.626 1.00 46.56 68 THR A C 1
ATOM 503 O O . THR A 1 68 ? -15.123 -30.178 -28.297 1.00 46.56 68 THR A O 1
ATOM 506 N N . THR A 1 69 ? -15.672 -28.059 -27.779 1.00 46.22 69 THR A N 1
ATOM 507 C CA . THR A 1 69 ? -15.569 -28.189 -26.319 1.00 46.22 69 THR A CA 1
ATOM 508 C C . THR A 1 69 ? -16.971 -28.218 -25.695 1.00 46.22 69 THR A C 1
ATOM 510 O O . THR A 1 69 ? -17.857 -27.506 -26.175 1.00 46.22 69 THR A O 1
ATOM 513 N N . PRO A 1 70 ? -17.216 -29.035 -24.651 1.00 46.34 70 PRO A N 1
ATOM 514 C CA . PRO A 1 70 ? -18.540 -29.180 -24.055 1.00 46.34 70 PRO A CA 1
ATOM 515 C C . PRO A 1 70 ? -18.915 -27.952 -23.227 1.00 46.34 70 PRO A C 1
ATOM 517 O O . PRO A 1 70 ? -18.162 -27.504 -22.366 1.00 46.34 70 PRO A O 1
ATOM 520 N N . GLN A 1 71 ? -20.113 -27.448 -23.488 1.00 36.62 71 GLN A N 1
ATOM 521 C CA . GLN A 1 71 ? -20.768 -26.366 -22.772 1.00 36.62 71 GLN A CA 1
ATOM 522 C C . GLN A 1 71 ? -21.422 -26.942 -21.503 1.00 36.62 71 GLN A C 1
ATOM 524 O O . GLN A 1 71 ? -22.478 -27.568 -21.575 1.00 36.62 71 GLN A O 1
ATOM 529 N N . THR A 1 72 ? -20.784 -26.782 -20.343 1.00 37.06 72 THR A N 1
ATOM 530 C CA . THR A 1 72 ? -21.412 -27.047 -19.041 1.00 37.06 72 THR A CA 1
ATOM 531 C C . THR A 1 72 ? -22.186 -25.809 -18.602 1.00 37.06 72 THR A C 1
ATOM 533 O O . THR A 1 72 ? -21.609 -24.759 -18.324 1.00 37.06 72 THR A O 1
ATOM 536 N N . ASN A 1 73 ? -23.511 -25.943 -18.595 1.00 43.00 73 ASN A N 1
ATOM 537 C CA . ASN A 1 73 ? -24.451 -24.979 -18.041 1.00 43.00 73 ASN A CA 1
ATOM 538 C C . ASN A 1 73 ? -24.394 -25.043 -16.509 1.00 43.00 73 ASN A C 1
ATOM 540 O O . ASN A 1 73 ? -24.965 -25.960 -15.931 1.00 43.00 73 ASN A O 1
ATOM 544 N N . ASP A 1 74 ? -23.758 -24.062 -15.871 1.00 37.50 74 ASP A N 1
ATOM 545 C CA . ASP A 1 74 ? -23.910 -23.805 -14.435 1.00 37.50 74 ASP A CA 1
ATOM 546 C C . ASP A 1 74 ? -24.718 -22.519 -14.249 1.00 37.50 74 ASP A C 1
ATOM 548 O O . ASP A 1 74 ? -24.194 -21.406 -14.204 1.00 37.50 74 ASP A O 1
ATOM 552 N N . SER A 1 75 ? -26.037 -22.678 -14.177 1.00 43.94 75 SER A N 1
ATOM 553 C CA . SER A 1 75 ? -26.993 -21.606 -13.900 1.00 43.94 75 SER A CA 1
ATOM 554 C C . SER A 1 75 ? -27.936 -22.025 -12.773 1.00 43.94 75 SER A C 1
ATOM 556 O O . SER A 1 75 ? -29.142 -22.053 -12.978 1.00 43.94 75 SER A O 1
ATOM 558 N N . ASP A 1 76 ? -27.382 -22.373 -11.602 1.00 42.12 76 ASP A N 1
ATOM 559 C CA . ASP A 1 76 ? -28.185 -22.855 -10.459 1.00 42.12 76 ASP A CA 1
ATOM 560 C C . ASP A 1 76 ? -27.700 -22.442 -9.048 1.00 42.12 76 ASP A C 1
ATOM 562 O O . ASP A 1 76 ? -28.176 -22.957 -8.041 1.00 42.12 76 ASP A O 1
ATOM 566 N N . PHE A 1 77 ? -26.825 -21.435 -8.917 1.00 44.25 77 PHE A N 1
ATOM 567 C CA . PHE A 1 77 ? -26.425 -20.901 -7.595 1.00 44.25 77 PHE A CA 1
ATOM 568 C C . PHE A 1 77 ? -27.252 -19.693 -7.103 1.00 44.25 77 PHE A C 1
ATOM 570 O O . PHE A 1 77 ? -26.955 -19.106 -6.063 1.00 44.25 77 PHE A O 1
ATOM 577 N N . GLY A 1 78 ? -28.309 -19.313 -7.827 1.00 36.50 78 GLY A N 1
ATOM 578 C CA . GLY A 1 78 ? -29.065 -18.075 -7.587 1.00 36.50 78 GLY A CA 1
ATOM 579 C C . GLY A 1 78 ? -30.258 -18.158 -6.624 1.00 36.50 78 GLY A C 1
ATOM 580 O O . GLY A 1 78 ? -30.829 -17.116 -6.316 1.00 36.50 78 GLY A O 1
ATOM 581 N N . ASN A 1 79 ? -30.656 -19.343 -6.143 1.00 38.12 79 ASN A N 1
ATOM 582 C CA . ASN A 1 79 ? -31.965 -19.513 -5.484 1.00 38.12 79 ASN A CA 1
ATOM 583 C C . ASN A 1 79 ? -31.950 -20.009 -4.025 1.00 38.12 79 ASN A C 1
ATOM 585 O O . ASN A 1 79 ? -33.014 -20.178 -3.439 1.00 38.12 79 ASN A O 1
ATOM 589 N N . ALA A 1 80 ? -30.784 -20.182 -3.395 1.00 38.50 80 ALA A N 1
ATOM 590 C CA . ALA A 1 80 ? -30.699 -20.699 -2.020 1.00 38.50 80 ALA A CA 1
ATOM 591 C C . ALA A 1 80 ? -30.621 -19.624 -0.910 1.00 38.50 80 ALA A C 1
ATOM 593 O O . ALA A 1 80 ? -30.620 -19.970 0.267 1.00 38.50 80 ALA A O 1
ATOM 594 N N . LEU A 1 81 ? -30.590 -18.326 -1.244 1.00 38.47 81 LEU A N 1
ATOM 595 C CA . LEU A 1 81 ? -30.432 -17.238 -0.258 1.00 38.47 81 LEU A CA 1
ATOM 596 C C . LEU A 1 81 ? -31.698 -16.385 -0.045 1.00 38.47 81 LEU A C 1
ATOM 598 O O . LEU A 1 81 ? -31.622 -15.293 0.509 1.00 38.47 81 LEU A O 1
ATOM 602 N N . ARG A 1 82 ? -32.866 -16.856 -0.502 1.00 37.44 82 ARG A N 1
ATOM 603 C CA . ARG A 1 82 ? -34.119 -16.077 -0.497 1.00 37.44 82 ARG A CA 1
ATOM 604 C C . ARG A 1 82 ? -35.210 -16.581 0.455 1.00 37.44 82 ARG A C 1
ATOM 606 O O . ARG A 1 82 ? -36.290 -16.008 0.470 1.00 37.44 82 ARG A O 1
ATOM 613 N N . THR A 1 83 ? -34.920 -17.579 1.293 1.00 41.66 83 THR A N 1
ATOM 614 C CA . THR A 1 83 ? -35.928 -18.232 2.162 1.00 41.66 83 THR A CA 1
ATOM 615 C C . THR A 1 83 ? -35.687 -18.018 3.665 1.00 41.66 83 THR A C 1
ATOM 617 O O . THR A 1 83 ? -36.237 -18.738 4.485 1.00 41.66 83 THR A O 1
ATOM 620 N N . ALA A 1 84 ? -34.880 -17.030 4.064 1.00 38.25 84 ALA A N 1
ATOM 621 C CA . ALA A 1 84 ? -34.587 -16.772 5.484 1.00 38.25 84 ALA A CA 1
ATOM 622 C C . ALA A 1 84 ? -34.976 -15.365 5.973 1.00 38.25 84 ALA A C 1
ATOM 624 O O . ALA A 1 84 ? -34.518 -14.952 7.034 1.00 38.25 84 ALA A O 1
ATOM 625 N N . GLN A 1 85 ? -35.796 -14.618 5.222 1.00 40.31 85 GLN A N 1
ATOM 626 C CA . GLN A 1 85 ? -36.084 -13.210 5.537 1.00 40.31 85 GLN A CA 1
ATOM 627 C C . GLN A 1 85 ? -37.558 -12.878 5.810 1.00 40.31 85 GLN A C 1
ATOM 629 O O . GLN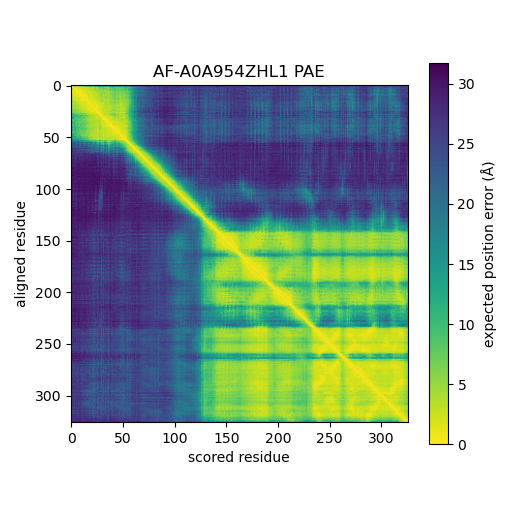 A 1 85 ? -37.884 -11.709 5.974 1.00 40.31 85 GLN A O 1
ATOM 634 N N . ASP A 1 86 ? -38.417 -13.888 5.953 1.00 40.12 86 ASP A N 1
ATOM 635 C CA . ASP A 1 86 ? -39.801 -13.711 6.397 1.00 40.12 86 ASP A CA 1
ATOM 636 C C . ASP A 1 86 ? -40.043 -14.523 7.672 1.00 40.12 86 ASP A C 1
ATOM 638 O O . ASP A 1 86 ? -40.408 -15.692 7.606 1.00 40.12 86 ASP A O 1
ATOM 642 N N . HIS A 1 87 ? -39.765 -13.913 8.831 1.00 37.62 87 HIS A N 1
ATOM 643 C CA . HIS A 1 87 ? -40.549 -14.029 10.073 1.00 37.62 87 HIS A CA 1
ATOM 644 C C . HIS A 1 87 ? -39.815 -13.390 11.267 1.00 37.62 87 HIS A C 1
ATOM 646 O O . HIS A 1 87 ? -38.858 -13.962 11.778 1.00 37.62 87 HIS A O 1
ATOM 652 N N . ALA A 1 88 ? -40.313 -12.232 11.726 1.00 35.25 88 ALA A N 1
ATOM 653 C CA . ALA A 1 88 ? -40.627 -11.881 13.128 1.00 35.25 88 ALA A CA 1
ATOM 654 C C . ALA A 1 88 ? -40.532 -10.349 13.333 1.00 35.25 88 ALA A C 1
ATOM 656 O O . ALA A 1 88 ? -39.456 -9.777 13.247 1.00 35.25 88 ALA A O 1
ATOM 657 N N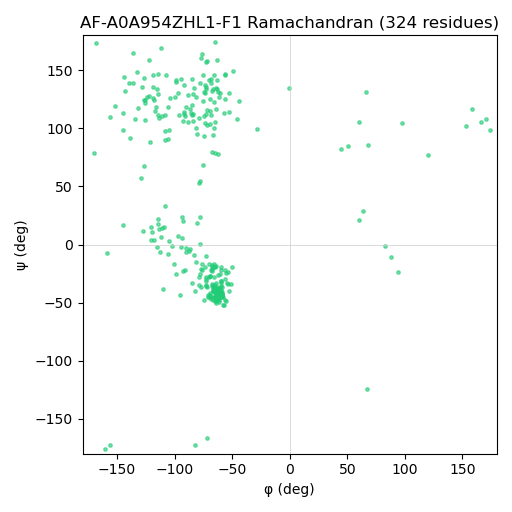 . VAL A 1 89 ? -41.663 -9.634 13.386 1.00 38.50 89 VAL A N 1
ATOM 658 C CA . VAL A 1 89 ? -42.402 -9.219 14.607 1.00 38.50 89 VAL A CA 1
ATOM 659 C C . VAL A 1 89 ? -42.067 -7.778 15.041 1.00 38.50 89 VAL A C 1
ATOM 661 O O . VAL A 1 89 ? -41.014 -7.475 15.581 1.00 38.50 89 VAL A O 1
ATOM 664 N N . THR A 1 90 ? -43.046 -6.920 14.747 1.00 40.72 90 THR A N 1
ATOM 665 C CA . THR A 1 90 ? -43.575 -5.741 15.462 1.00 40.72 90 THR A CA 1
ATOM 666 C C . THR A 1 90 ? -42.979 -5.332 16.820 1.00 40.72 90 THR A C 1
ATOM 668 O O . THR A 1 90 ? -42.997 -6.128 17.757 1.00 40.72 90 THR A O 1
ATOM 671 N N . GLY A 1 91 ? -42.712 -4.026 16.982 1.00 35.56 91 GLY A N 1
ATOM 672 C CA . GLY A 1 91 ? -42.848 -3.330 18.272 1.00 35.56 91 GLY A CA 1
ATOM 673 C C . GLY A 1 91 ? -42.050 -2.024 18.423 1.00 35.56 91 GLY A C 1
ATOM 674 O O . GLY A 1 91 ? -40.832 -2.094 18.458 1.00 35.56 91 GLY A O 1
ATOM 675 N N . ALA A 1 92 ? -42.780 -0.905 18.599 1.00 36.12 92 ALA A N 1
ATOM 676 C CA . ALA A 1 92 ? -42.392 0.433 19.110 1.00 36.12 92 ALA A CA 1
ATOM 677 C C . ALA A 1 92 ? -41.301 1.193 18.321 1.00 36.12 92 ALA A C 1
ATOM 679 O O . ALA A 1 92 ? -40.148 0.789 18.282 1.00 36.12 92 ALA A O 1
ATOM 680 N N . ASP A 1 93 ? -41.616 2.224 17.533 1.00 47.22 93 ASP A N 1
ATOM 681 C CA . ASP A 1 93 ? -42.071 3.573 17.932 1.00 47.22 93 ASP A CA 1
ATOM 682 C C . ASP A 1 93 ? -41.168 4.231 18.987 1.00 47.22 93 ASP A C 1
ATOM 684 O O . ASP A 1 93 ? -41.419 4.127 20.183 1.00 47.22 93 ASP A O 1
ATOM 688 N N . ASP A 1 94 ? -40.096 4.868 18.507 1.00 36.59 94 ASP A N 1
ATOM 689 C CA . ASP A 1 94 ? -39.596 6.123 19.070 1.00 36.59 94 ASP A CA 1
ATOM 690 C C . ASP A 1 94 ? -38.797 6.868 17.987 1.00 36.59 94 ASP A C 1
ATOM 692 O O . ASP A 1 94 ? -37.737 6.443 17.519 1.00 36.59 94 ASP A O 1
ATOM 696 N N . THR A 1 95 ? -39.376 7.970 17.524 1.00 46.25 95 THR A N 1
ATOM 697 C CA . THR A 1 95 ? -38.803 8.911 16.564 1.00 46.25 95 THR A CA 1
ATOM 698 C C . THR A 1 95 ? -37.691 9.733 17.206 1.00 46.25 95 THR A C 1
ATOM 700 O O . THR A 1 95 ? -37.959 10.573 18.065 1.00 46.25 95 THR A O 1
ATOM 703 N N . VAL A 1 96 ? -36.461 9.575 16.717 1.00 40.12 96 VAL A N 1
ATOM 704 C CA . VAL A 1 96 ? -35.416 10.599 16.833 1.00 40.12 96 VAL A CA 1
ATOM 705 C C . VAL A 1 96 ? -34.903 10.875 15.424 1.00 40.12 96 VAL A C 1
ATOM 707 O O . VAL A 1 96 ? -34.248 10.033 14.813 1.00 40.12 96 VAL A O 1
ATOM 710 N N . GLU A 1 97 ? -35.267 12.037 14.881 1.00 43.00 97 GLU A N 1
ATOM 711 C CA . GLU A 1 97 ? -34.684 12.571 13.651 1.00 43.00 97 GLU A CA 1
ATOM 712 C C . GLU A 1 97 ? -33.213 12.911 13.915 1.00 43.00 97 GLU A C 1
ATOM 714 O O . GLU A 1 97 ? -32.887 13.981 14.425 1.00 43.00 97 GLU A O 1
ATOM 719 N N . ASP A 1 98 ? -32.322 11.973 13.601 1.00 36.66 98 ASP A N 1
ATOM 720 C CA . ASP A 1 98 ? -30.880 12.193 13.635 1.00 36.66 98 ASP A CA 1
ATOM 721 C C . ASP A 1 98 ? -30.432 12.652 12.240 1.00 36.66 98 ASP A C 1
ATOM 723 O O . ASP A 1 98 ? -30.553 11.933 11.242 1.00 36.66 98 ASP A O 1
ATOM 727 N N . ALA A 1 99 ? -29.962 13.896 12.162 1.00 41.91 99 ALA A N 1
ATOM 728 C CA . ALA A 1 99 ? -29.477 14.514 10.938 1.00 41.91 99 ALA A CA 1
ATOM 729 C C . ALA A 1 99 ? -28.210 13.791 10.451 1.00 41.91 99 ALA A C 1
ATOM 731 O O . ALA A 1 99 ? -27.102 14.010 10.944 1.00 41.91 99 ALA A O 1
ATOM 732 N N . VAL A 1 100 ? -28.380 12.919 9.459 1.00 39.34 100 VAL A N 1
ATOM 733 C CA . VAL A 1 100 ? -27.282 12.289 8.722 1.00 39.34 100 VAL A CA 1
ATOM 734 C C . VAL A 1 100 ? -26.606 13.361 7.869 1.00 39.34 100 VAL A C 1
ATOM 736 O O . VAL A 1 100 ? -27.131 13.770 6.836 1.00 39.34 100 VAL A O 1
ATOM 739 N N . ALA A 1 101 ? -25.436 13.826 8.305 1.00 38.09 101 ALA A N 1
ATOM 740 C CA . ALA A 1 101 ? -24.565 14.653 7.481 1.00 38.09 101 ALA A CA 1
ATOM 741 C C . ALA A 1 101 ? -24.085 13.830 6.273 1.00 38.09 101 ALA A C 1
ATOM 743 O O . ALA A 1 101 ? -23.414 12.806 6.428 1.00 38.09 101 ALA A O 1
ATOM 744 N N . THR A 1 102 ? -24.462 14.257 5.071 1.00 36.97 102 THR A N 1
ATOM 745 C CA . THR A 1 102 ? -24.034 13.648 3.809 1.00 36.97 102 THR A CA 1
ATOM 746 C C . THR A 1 102 ? -22.579 14.018 3.479 1.00 36.97 102 THR A C 1
ATOM 748 O O . THR A 1 102 ? -22.164 15.135 3.783 1.00 36.97 102 THR A O 1
ATOM 751 N N . PRO A 1 103 ? -21.786 13.134 2.840 1.00 41.91 103 PRO A N 1
ATOM 752 C CA . PRO A 1 103 ? -20.331 13.301 2.702 1.00 41.91 103 PRO A CA 1
ATOM 753 C C . PRO A 1 103 ? -19.851 14.256 1.586 1.00 41.91 103 PRO A C 1
ATOM 755 O O . PRO A 1 103 ? -18.694 14.152 1.187 1.00 41.91 103 PRO A O 1
ATOM 758 N N . ASP A 1 104 ? -20.694 15.153 1.067 1.00 38.19 104 ASP A N 1
ATOM 759 C CA . ASP A 1 104 ? -20.390 15.949 -0.142 1.00 38.19 104 ASP A CA 1
ATOM 760 C C . ASP A 1 104 ? -19.630 17.273 0.111 1.00 38.19 104 ASP A C 1
ATOM 762 O O . ASP A 1 104 ? -19.178 17.910 -0.836 1.00 38.19 104 ASP A O 1
ATOM 766 N N . ASP A 1 105 ? -19.392 17.671 1.366 1.00 34.97 105 ASP A N 1
ATOM 767 C CA . ASP A 1 105 ? -18.801 18.984 1.707 1.00 34.97 105 ASP A CA 1
ATOM 768 C C . ASP A 1 105 ? -17.256 18.996 1.871 1.00 34.97 105 ASP A C 1
ATOM 770 O O . ASP A 1 105 ? -16.704 19.850 2.565 1.00 34.97 105 ASP A O 1
ATOM 774 N N . LEU A 1 106 ? -16.512 18.053 1.273 1.00 40.66 106 LEU A N 1
ATOM 775 C CA . LEU A 1 106 ? -15.058 17.885 1.509 1.00 40.66 106 LEU A CA 1
ATOM 776 C C . LEU A 1 106 ? -14.131 18.154 0.305 1.00 40.66 106 LEU A C 1
ATOM 778 O O . LEU A 1 106 ? -12.987 17.696 0.304 1.00 40.66 106 LEU A O 1
ATOM 782 N N . LEU A 1 107 ? -14.565 18.922 -0.694 1.00 33.81 107 LEU A N 1
ATOM 783 C CA . LEU A 1 107 ? -13.687 19.360 -1.788 1.00 33.81 107 LEU A CA 1
ATOM 784 C C . LEU A 1 107 ? -12.980 20.676 -1.421 1.00 33.81 107 LEU A C 1
ATOM 786 O O . LEU A 1 107 ? -13.600 21.736 -1.424 1.00 33.81 107 LEU A O 1
ATOM 790 N N . LEU A 1 108 ? -11.683 20.603 -1.105 1.00 36.34 108 LEU A N 1
ATOM 791 C CA . LEU A 1 108 ? -10.791 21.761 -0.981 1.00 36.34 108 LEU A CA 1
ATOM 792 C C . LEU A 1 108 ? -9.699 21.700 -2.054 1.00 36.34 108 LEU A C 1
ATOM 794 O O . LEU A 1 108 ? -9.086 20.653 -2.268 1.00 36.34 108 LEU A O 1
ATOM 798 N N . ASP A 1 109 ? -9.488 22.846 -2.699 1.00 30.38 109 ASP A N 1
ATOM 799 C CA . ASP A 1 109 ? -8.473 23.114 -3.715 1.00 30.38 109 ASP A CA 1
ATOM 800 C C . ASP A 1 109 ? -7.056 22.938 -3.147 1.00 30.38 109 ASP A C 1
ATOM 802 O O . ASP A 1 109 ? -6.705 23.554 -2.140 1.00 30.38 109 ASP A O 1
ATOM 806 N N . ASN A 1 110 ? -6.230 22.122 -3.809 1.00 36.19 110 ASN A N 1
ATOM 807 C CA . ASN A 1 110 ? -4.801 22.007 -3.518 1.00 36.19 110 ASN A CA 1
ATOM 808 C C . ASN A 1 110 ? -3.999 22.518 -4.719 1.00 36.19 110 ASN A C 1
ATOM 810 O O . ASN A 1 110 ? -3.997 21.911 -5.791 1.00 36.19 110 ASN A O 1
ATOM 814 N N . ASP A 1 111 ? -3.333 23.649 -4.507 1.00 31.50 111 ASP A N 1
ATOM 815 C CA . ASP A 1 111 ? -2.467 24.334 -5.460 1.00 31.50 111 ASP A CA 1
ATOM 816 C C . ASP A 1 111 ? -1.067 23.699 -5.391 1.00 31.50 111 ASP A C 1
ATOM 818 O O . ASP A 1 111 ? -0.343 23.855 -4.405 1.00 31.50 111 ASP A O 1
ATOM 822 N N . ALA A 1 112 ? -0.705 22.917 -6.410 1.00 35.56 112 ALA A N 1
ATOM 823 C CA . ALA A 1 112 ? 0.594 22.262 -6.520 1.00 35.56 112 ALA A CA 1
ATOM 824 C C . ALA A 1 112 ? 1.425 22.945 -7.614 1.00 35.56 112 ALA A C 1
ATOM 826 O O . ALA A 1 112 ? 1.294 22.642 -8.801 1.00 35.56 112 ALA A O 1
ATOM 827 N N . SER A 1 113 ? 2.309 23.857 -7.213 1.00 31.66 113 SER A N 1
ATOM 828 C CA . SER A 1 113 ? 3.393 24.347 -8.062 1.00 31.66 113 SER A CA 1
ATOM 829 C C . SER A 1 113 ? 4.687 24.377 -7.256 1.00 31.66 113 SER A C 1
ATOM 831 O O . SER A 1 113 ? 4.799 25.214 -6.366 1.00 31.66 113 SER A O 1
ATOM 833 N N . ASP A 1 114 ? 5.614 23.459 -7.543 1.00 34.12 114 ASP A N 1
ATOM 834 C CA . ASP A 1 114 ? 7.057 23.711 -7.729 1.00 34.12 114 ASP A CA 1
ATOM 835 C C . ASP A 1 114 ? 7.841 22.381 -7.697 1.00 34.12 114 ASP A C 1
ATOM 837 O O . ASP A 1 114 ? 8.046 21.800 -6.635 1.00 34.12 114 ASP A O 1
ATOM 841 N N . THR A 1 115 ? 8.306 21.898 -8.854 1.00 34.66 115 THR A N 1
ATOM 842 C CA . THR A 1 115 ? 9.376 20.886 -8.926 1.00 34.66 115 THR A CA 1
ATOM 843 C C . THR A 1 115 ? 10.251 21.147 -10.149 1.00 34.66 115 THR A C 1
ATOM 845 O O . THR A 1 115 ? 9.811 21.024 -11.296 1.00 34.66 115 THR A O 1
ATOM 848 N N . GLY A 1 116 ? 11.503 21.529 -9.887 1.00 32.09 116 GLY A N 1
ATOM 849 C CA . GLY A 1 116 ? 12.542 21.780 -10.881 1.00 32.09 116 GLY A CA 1
ATOM 850 C C . GLY A 1 116 ? 13.033 20.505 -11.574 1.00 32.09 116 GLY A C 1
ATOM 851 O O . GLY A 1 116 ? 13.185 19.454 -10.958 1.00 32.09 116 GLY A O 1
ATOM 852 N N . GLY A 1 117 ? 13.288 20.615 -12.879 1.00 29.28 117 GLY A N 1
ATOM 853 C CA . GLY A 1 117 ? 13.714 19.508 -13.732 1.00 29.28 117 GLY A CA 1
ATOM 854 C C . GLY A 1 117 ? 15.195 19.146 -13.590 1.00 29.28 117 GLY A C 1
ATOM 855 O O . GLY A 1 117 ? 16.063 20.018 -13.577 1.00 29.28 117 GLY A O 1
ATOM 856 N N . VAL A 1 118 ? 15.478 17.842 -13.575 1.00 32.12 118 VAL A N 1
ATOM 857 C CA . VAL A 1 118 ? 16.827 17.271 -13.704 1.00 32.12 118 VAL A CA 1
ATOM 858 C C . VAL A 1 118 ? 16.905 16.483 -15.014 1.00 32.12 118 VAL A C 1
ATOM 860 O O . VAL A 1 118 ? 16.031 15.680 -15.331 1.00 32.12 118 VAL A O 1
ATOM 863 N N . THR A 1 119 ? 17.938 16.750 -15.812 1.00 32.72 119 THR A N 1
ATOM 864 C CA . THR A 1 119 ? 18.154 16.168 -17.145 1.00 32.72 119 THR A CA 1
ATOM 865 C C . THR A 1 119 ? 18.825 14.796 -17.085 1.00 32.72 119 THR A C 1
ATOM 867 O O . THR A 1 119 ? 19.834 14.626 -16.404 1.00 32.72 119 THR A O 1
ATOM 870 N N . ALA A 1 120 ? 18.302 13.846 -17.864 1.00 36.88 120 ALA A N 1
ATOM 871 C CA . ALA A 1 120 ? 18.785 12.473 -17.984 1.00 36.88 120 ALA A CA 1
ATOM 872 C C . ALA A 1 120 ? 19.915 12.334 -19.020 1.00 36.88 120 ALA A C 1
ATOM 874 O O . ALA A 1 120 ? 19.655 12.485 -20.212 1.00 36.88 120 ALA A O 1
ATOM 875 N N . ALA A 1 121 ? 21.137 12.005 -18.584 1.00 34.38 121 ALA A N 1
ATOM 876 C CA . ALA A 1 121 ? 22.171 11.408 -19.441 1.00 34.38 121 ALA A CA 1
ATOM 877 C C . ALA A 1 121 ? 23.388 10.905 -18.633 1.00 34.38 121 ALA A C 1
ATOM 879 O O . ALA A 1 121 ? 24.403 11.584 -18.626 1.00 34.38 121 ALA A O 1
ATOM 880 N N . GLU A 1 122 ? 23.303 9.736 -17.982 1.00 32.97 122 GLU A N 1
ATOM 881 C CA . GLU A 1 122 ? 24.443 8.807 -17.772 1.00 32.97 122 GLU A CA 1
ATOM 882 C C . GLU A 1 122 ? 24.035 7.636 -16.867 1.00 32.97 122 GLU A C 1
ATOM 884 O O . GLU A 1 122 ? 24.070 7.796 -15.660 1.00 32.97 122 GLU A O 1
ATOM 889 N N . TYR A 1 123 ? 23.695 6.452 -17.395 1.00 36.62 123 TYR A N 1
ATOM 890 C CA . TYR A 1 123 ? 23.777 5.210 -16.604 1.00 36.62 123 TYR A CA 1
ATOM 891 C C . TYR A 1 123 ? 24.036 3.991 -17.505 1.00 36.62 123 TYR A C 1
ATOM 893 O O . TYR A 1 123 ? 23.256 3.682 -18.406 1.00 36.62 123 TYR A O 1
ATOM 901 N N . GLY A 1 124 ? 25.168 3.318 -17.259 1.00 31.98 124 GLY A N 1
ATOM 902 C CA . GLY A 1 124 ? 25.478 1.964 -17.740 1.00 31.98 124 GLY A CA 1
ATOM 903 C C . GLY A 1 124 ? 24.655 0.894 -17.002 1.00 31.98 124 GLY A C 1
ATOM 904 O O . GLY A 1 124 ? 23.692 1.248 -16.332 1.00 31.98 124 GLY A O 1
ATOM 905 N N . PRO A 1 125 ? 24.977 -0.411 -17.103 1.00 34.28 125 PRO A N 1
ATOM 906 C CA . PRO A 1 125 ? 24.088 -1.479 -16.638 1.00 34.28 125 PRO A CA 1
ATOM 907 C C . PRO A 1 125 ? 23.907 -1.432 -15.109 1.00 34.28 125 PRO A C 1
ATOM 909 O O . PRO A 1 125 ? 24.815 -1.777 -14.354 1.00 34.28 125 PRO A O 1
ATOM 912 N N . VAL A 1 126 ? 22.735 -0.961 -14.665 1.00 35.03 126 VAL A N 1
ATOM 913 C CA . VAL A 1 126 ? 22.382 -0.738 -13.255 1.00 35.03 126 VAL A CA 1
ATOM 914 C C . VAL A 1 126 ? 21.739 -1.992 -12.667 1.00 35.03 126 VAL A C 1
ATOM 916 O O . VAL A 1 126 ? 20.660 -2.408 -13.082 1.00 35.03 126 VAL A O 1
ATOM 919 N N . ASN A 1 127 ? 22.380 -2.556 -11.644 1.00 42.78 127 ASN A N 1
ATOM 920 C CA . ASN A 1 127 ? 21.726 -3.427 -10.675 1.00 42.78 127 ASN A CA 1
ATOM 921 C C . ASN A 1 127 ? 20.751 -2.587 -9.830 1.00 42.78 127 ASN A C 1
ATOM 923 O O . ASN A 1 127 ? 21.180 -1.805 -8.983 1.00 42.78 127 ASN A O 1
ATOM 927 N N . THR A 1 128 ? 19.453 -2.835 -10.023 1.00 46.22 128 THR A N 1
ATOM 928 C CA . THR A 1 128 ? 18.325 -2.588 -9.101 1.00 46.22 128 THR A CA 1
ATOM 929 C C . THR A 1 128 ? 17.954 -1.130 -8.742 1.00 46.22 128 THR A C 1
ATOM 931 O O . THR A 1 128 ? 18.783 -0.351 -8.272 1.00 46.22 128 THR A O 1
ATOM 934 N N . TRP A 1 129 ? 16.645 -0.848 -8.857 1.00 51.00 129 TRP A N 1
ATOM 935 C CA . TRP A 1 129 ? 15.898 0.319 -8.345 1.00 51.00 129 TRP A CA 1
ATOM 936 C C . TRP A 1 129 ? 16.220 1.677 -8.992 1.00 51.00 129 TRP A C 1
ATOM 938 O O . TRP A 1 129 ? 17.003 2.460 -8.459 1.00 51.00 129 TRP A O 1
ATOM 948 N N . ASN A 1 130 ? 15.557 1.993 -10.112 1.00 48.66 130 ASN A N 1
ATOM 949 C CA . ASN A 1 130 ? 15.579 3.346 -10.692 1.00 48.66 130 ASN A CA 1
ATOM 950 C C . ASN A 1 130 ? 14.570 4.315 -10.044 1.00 48.66 130 ASN A C 1
ATOM 952 O O . ASN A 1 130 ? 14.661 5.514 -10.300 1.00 48.66 130 ASN A O 1
ATOM 956 N N . TYR A 1 131 ? 13.659 3.844 -9.181 1.00 46.09 131 TYR A N 1
ATOM 957 C CA . TYR A 1 131 ? 12.857 4.745 -8.346 1.00 46.09 131 TYR A CA 1
ATOM 958 C C . TYR A 1 131 ? 13.792 5.388 -7.311 1.00 46.09 131 TYR A C 1
ATOM 960 O O . TYR A 1 131 ? 14.432 4.685 -6.530 1.00 46.09 131 TYR A O 1
ATOM 968 N N . HIS A 1 132 ? 13.960 6.706 -7.417 1.00 50.34 132 HIS A N 1
ATOM 969 C CA . HIS A 1 132 ? 15.039 7.525 -6.863 1.00 50.34 132 HIS A CA 1
ATOM 970 C C . HIS A 1 132 ? 15.683 6.995 -5.566 1.00 50.34 132 HIS A C 1
ATOM 972 O O . HIS A 1 132 ? 15.235 7.258 -4.455 1.00 50.34 132 HIS A O 1
ATOM 978 N N . ARG A 1 133 ? 16.842 6.332 -5.696 1.00 46.72 133 ARG A N 1
ATOM 979 C CA . ARG A 1 133 ? 17.707 5.928 -4.566 1.00 46.72 133 ARG A CA 1
ATOM 980 C C . ARG A 1 133 ? 18.071 7.102 -3.634 1.00 46.72 133 ARG A C 1
ATOM 982 O O . ARG A 1 133 ? 18.366 6.890 -2.461 1.00 46.72 133 ARG A O 1
ATOM 989 N N . ASN A 1 134 ? 18.019 8.334 -4.139 1.00 48.06 134 ASN A N 1
ATOM 990 C CA . ASN A 1 134 ? 18.227 9.545 -3.344 1.00 48.06 134 ASN A CA 1
ATOM 991 C C . ASN A 1 134 ? 17.071 9.817 -2.362 1.00 48.06 134 ASN A C 1
ATOM 993 O O . ASN A 1 134 ? 17.323 10.344 -1.280 1.00 48.06 134 ASN A O 1
ATOM 997 N N . ASP A 1 135 ? 15.851 9.379 -2.678 1.00 51.75 135 ASP A N 1
ATOM 998 C CA . ASP A 1 135 ? 14.693 9.494 -1.786 1.00 51.75 135 ASP A CA 1
ATOM 999 C C . ASP A 1 135 ? 14.710 8.404 -0.705 1.00 51.75 135 ASP A C 1
ATOM 1001 O O . ASP A 1 135 ? 14.276 8.648 0.421 1.00 51.75 135 ASP A O 1
ATOM 1005 N N . LEU A 1 136 ? 15.312 7.236 -0.981 1.00 50.69 136 LEU A N 1
ATOM 1006 C CA . LEU A 1 136 ? 15.495 6.166 0.013 1.00 50.69 136 LEU A CA 1
ATOM 1007 C C . LEU A 1 136 ? 16.326 6.619 1.223 1.00 50.69 136 LEU A C 1
ATOM 1009 O O . LEU 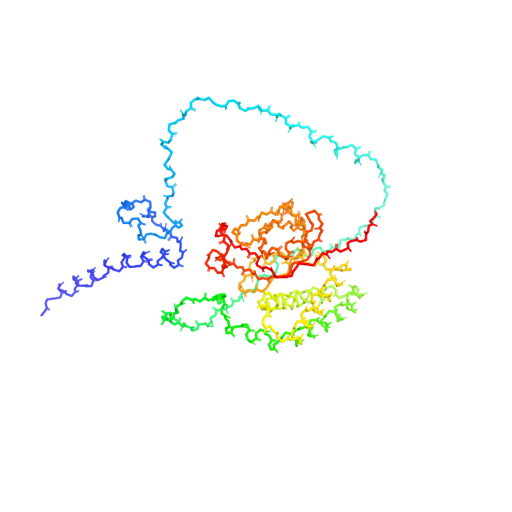A 1 136 ? 15.975 6.315 2.362 1.00 50.69 136 LEU A O 1
ATOM 1013 N N . GLY A 1 137 ? 17.431 7.337 0.996 1.00 48.53 137 GLY A N 1
ATOM 1014 C CA . GLY A 1 137 ? 18.305 7.793 2.083 1.00 48.53 137 GLY A CA 1
ATOM 1015 C C . GLY A 1 137 ? 17.587 8.736 3.053 1.00 48.53 137 GLY A C 1
ATOM 1016 O O . GLY A 1 137 ? 17.711 8.589 4.268 1.00 48.53 137 GLY A O 1
ATOM 1017 N N . ALA A 1 138 ? 16.772 9.652 2.519 1.00 55.78 138 ALA A N 1
ATOM 1018 C CA . ALA A 1 138 ? 15.944 10.562 3.309 1.00 55.78 138 ALA A CA 1
ATOM 1019 C C . ALA A 1 138 ? 14.743 9.852 3.965 1.00 55.78 138 ALA A C 1
ATOM 1021 O O . ALA A 1 138 ? 14.387 10.162 5.106 1.00 55.78 138 ALA A O 1
ATOM 1022 N N . ALA A 1 139 ? 14.145 8.869 3.282 1.00 54.78 139 ALA A N 1
ATOM 1023 C CA . ALA A 1 139 ? 13.048 8.058 3.807 1.00 54.78 139 ALA A CA 1
ATOM 1024 C C . ALA A 1 139 ? 13.457 7.302 5.083 1.00 54.78 139 ALA A C 1
ATOM 1026 O O . ALA A 1 139 ? 12.707 7.278 6.064 1.00 54.78 139 ALA A O 1
ATOM 1027 N N . LEU A 1 140 ? 14.678 6.765 5.111 1.00 57.31 140 LEU A N 1
ATOM 1028 C CA . LEU A 1 140 ? 15.211 5.999 6.237 1.00 57.31 140 LEU A CA 1
ATOM 1029 C C . LEU A 1 140 ? 15.464 6.857 7.482 1.00 57.31 140 LEU A C 1
ATOM 1031 O O . LEU A 1 140 ? 14.996 6.505 8.566 1.00 57.31 140 LEU A O 1
ATOM 1035 N N . THR A 1 141 ? 16.107 8.024 7.341 1.00 63.53 141 THR A N 1
ATOM 1036 C CA . THR A 1 141 ? 16.454 8.895 8.488 1.00 63.53 141 THR A CA 1
ATOM 1037 C C . THR A 1 141 ? 15.221 9.436 9.227 1.00 63.53 141 THR A C 1
ATOM 1039 O O . THR A 1 141 ? 15.312 9.835 10.385 1.00 63.53 141 THR A O 1
ATOM 1042 N N . GLY A 1 142 ? 14.044 9.417 8.593 1.00 72.06 142 GLY A N 1
ATOM 1043 C CA . GLY A 1 142 ? 12.788 9.866 9.191 1.00 72.06 142 GLY A CA 1
ATOM 1044 C C . GLY A 1 142 ? 11.827 8.755 9.618 1.00 72.06 142 GLY A C 1
ATOM 1045 O O . GLY A 1 142 ? 10.707 9.085 9.999 1.00 72.06 142 GLY A O 1
ATOM 1046 N N . THR A 1 143 ? 12.176 7.468 9.504 1.00 75.31 143 THR A N 1
ATOM 1047 C CA . THR A 1 143 ? 11.211 6.380 9.771 1.00 75.31 143 THR A CA 1
ATOM 1048 C C . THR A 1 143 ? 10.865 6.280 11.259 1.00 75.31 143 THR A C 1
ATOM 1050 O O . THR A 1 143 ? 9.684 6.253 11.596 1.00 75.31 143 THR A O 1
ATOM 1053 N N . ALA A 1 144 ? 11.861 6.335 12.151 1.00 78.81 144 ALA A N 1
ATOM 1054 C CA . ALA A 1 144 ? 11.641 6.280 13.600 1.00 78.81 144 ALA A CA 1
ATOM 1055 C C . ALA A 1 144 ? 10.780 7.451 14.114 1.00 78.81 144 ALA A C 1
ATOM 1057 O O . ALA A 1 144 ? 9.804 7.233 14.825 1.00 78.81 144 ALA A O 1
ATOM 1058 N N . ALA A 1 145 ? 11.074 8.683 13.684 1.00 81.25 145 ALA A N 1
ATOM 1059 C CA . ALA A 1 145 ? 10.300 9.865 14.075 1.00 81.25 145 ALA A CA 1
ATOM 1060 C C . ALA A 1 145 ? 8.854 9.830 13.543 1.00 81.25 145 ALA A C 1
ATOM 1062 O O . ALA A 1 145 ? 7.916 10.193 14.254 1.00 81.25 145 ALA A O 1
ATOM 1063 N N . THR A 1 146 ? 8.648 9.365 12.302 1.00 81.06 146 THR A N 1
ATOM 1064 C CA . THR A 1 146 ? 7.296 9.159 11.754 1.00 81.06 146 THR A CA 1
ATOM 1065 C C . THR A 1 146 ? 6.549 8.075 12.522 1.00 81.06 146 THR A C 1
ATOM 1067 O O . THR A 1 146 ? 5.368 8.250 12.818 1.00 81.06 146 THR A O 1
ATOM 1070 N N . PHE A 1 147 ? 7.226 6.986 12.888 1.00 82.75 147 PHE A N 1
ATOM 1071 C CA . PHE A 1 147 ? 6.624 5.917 13.673 1.00 82.75 147 PHE A CA 1
ATOM 1072 C C . PHE A 1 147 ? 6.215 6.391 15.075 1.00 82.75 147 PHE A C 1
ATOM 1074 O O . PHE A 1 147 ? 5.078 6.164 15.480 1.00 82.75 147 PHE A O 1
ATOM 1081 N N . GLU A 1 148 ? 7.076 7.130 15.776 1.00 83.62 148 GLU A N 1
ATOM 1082 C CA . GLU A 1 148 ? 6.758 7.715 17.085 1.00 83.62 148 GLU A CA 1
ATOM 1083 C C . GLU A 1 148 ? 5.576 8.697 16.997 1.00 83.62 148 GLU A C 1
ATOM 1085 O O . GLU A 1 148 ? 4.638 8.638 17.795 1.00 83.62 148 GLU A O 1
ATOM 1090 N N . SER A 1 149 ? 5.566 9.571 15.984 1.00 83.56 149 SER A N 1
ATOM 1091 C CA . SER A 1 149 ? 4.447 10.489 15.736 1.00 83.56 149 SER A CA 1
ATOM 1092 C C . SER A 1 149 ? 3.131 9.737 15.511 1.00 83.56 149 SER A C 1
ATOM 1094 O O . SER A 1 149 ? 2.101 10.102 16.084 1.00 83.56 149 SER A O 1
ATOM 1096 N N . PHE A 1 150 ? 3.175 8.646 14.743 1.00 81.62 150 PHE A N 1
ATOM 1097 C CA . PHE A 1 150 ? 2.024 7.784 14.507 1.00 81.62 150 PHE A CA 1
ATOM 1098 C C . PHE A 1 150 ? 1.535 7.101 15.792 1.00 81.62 150 PHE A C 1
ATOM 1100 O O . PHE A 1 150 ? 0.336 7.123 16.076 1.00 81.62 150 PHE A O 1
ATOM 1107 N N . GLN A 1 151 ? 2.439 6.553 16.610 1.00 84.94 151 GLN A N 1
ATOM 1108 C CA . GLN A 1 151 ? 2.090 5.947 17.899 1.00 84.94 151 GLN A CA 1
ATOM 1109 C C . GLN A 1 151 ? 1.404 6.951 18.833 1.00 84.94 151 GLN A C 1
ATOM 1111 O O . GLN A 1 151 ? 0.364 6.639 19.418 1.00 84.94 151 GLN A O 1
ATOM 1116 N N . ASN A 1 152 ? 1.934 8.172 18.922 1.00 86.19 152 ASN A N 1
ATOM 1117 C CA . ASN A 1 152 ? 1.357 9.244 19.733 1.00 86.19 152 ASN A CA 1
ATOM 1118 C C . ASN A 1 152 ? -0.041 9.645 19.237 1.00 86.19 152 ASN A C 1
ATOM 1120 O O . ASN A 1 152 ? -0.974 9.776 20.034 1.00 86.19 152 ASN A O 1
ATOM 1124 N N . ALA A 1 153 ? -0.217 9.786 17.919 1.00 82.19 153 ALA A N 1
ATOM 1125 C CA . ALA A 1 153 ? -1.522 10.057 17.321 1.00 82.19 153 ALA A CA 1
ATOM 1126 C C . ALA A 1 153 ? -2.522 8.922 17.598 1.00 82.19 153 ALA A C 1
ATOM 1128 O O . ALA A 1 153 ? -3.701 9.181 17.845 1.00 82.19 153 ALA A O 1
ATOM 1129 N N . TYR A 1 154 ? -2.062 7.668 17.595 1.00 82.50 154 TYR A N 1
ATOM 1130 C CA . TYR A 1 154 ? -2.924 6.510 17.816 1.00 82.50 154 TYR A CA 1
ATOM 1131 C C . TYR A 1 154 ? -3.393 6.430 19.265 1.00 82.50 154 TYR A C 1
ATOM 1133 O O . TYR A 1 154 ? -4.583 6.244 19.514 1.00 82.50 154 TYR A O 1
ATOM 1141 N N . GLN A 1 155 ? -2.494 6.655 20.223 1.00 85.62 155 GLN A N 1
ATOM 1142 C CA . GLN A 1 155 ? -2.849 6.727 21.641 1.00 85.62 155 GLN A CA 1
ATOM 1143 C C . GLN A 1 155 ? -3.843 7.864 21.923 1.00 85.62 155 GLN A C 1
ATOM 1145 O O . GLN A 1 155 ? -4.803 7.674 22.673 1.00 85.62 155 GLN A O 1
ATOM 1150 N N . ALA A 1 156 ? -3.662 9.026 21.285 1.00 83.44 156 ALA A N 1
ATOM 1151 C CA . ALA A 1 156 ? -4.605 10.139 21.385 1.00 83.44 156 ALA A CA 1
ATOM 1152 C C . ALA A 1 156 ? -5.980 9.790 20.790 1.00 83.44 156 ALA A C 1
ATOM 1154 O O . ALA A 1 156 ? -7.014 10.109 21.372 1.00 83.44 156 ALA A O 1
ATOM 1155 N N . TRP A 1 157 ? -6.010 9.090 19.655 1.00 83.00 157 TRP A N 1
ATOM 1156 C CA . TRP A 1 157 ? -7.260 8.615 19.070 1.00 83.00 157 TRP A CA 1
ATOM 1157 C C . TRP A 1 157 ? -7.961 7.579 19.956 1.00 83.00 157 TRP A C 1
ATOM 1159 O O . TRP A 1 157 ? -9.175 7.658 20.121 1.00 83.00 157 TRP A O 1
ATOM 1169 N N . GLN A 1 158 ? -7.230 6.647 20.573 1.00 82.38 158 GLN A N 1
ATOM 1170 C CA . GLN A 1 158 ? -7.820 5.662 21.483 1.00 82.38 158 GLN A CA 1
ATOM 1171 C C . GLN A 1 158 ? -8.500 6.322 22.691 1.00 82.38 158 GLN A C 1
ATOM 1173 O O . GLN A 1 158 ? -9.593 5.904 23.080 1.00 82.38 158 GLN A O 1
ATOM 1178 N N . SER A 1 159 ? -7.894 7.365 23.269 1.00 81.44 159 SER A N 1
ATOM 1179 C CA . SER A 1 159 ? -8.485 8.089 24.401 1.00 81.44 159 SER A CA 1
ATOM 1180 C C . SER A 1 159 ? -9.693 8.943 23.993 1.00 81.44 159 SER A C 1
ATOM 1182 O O . SER A 1 159 ? -10.679 9.006 24.731 1.00 81.44 159 SER A O 1
ATOM 1184 N N . ASP A 1 160 ? -9.663 9.552 22.803 1.00 78.00 160 ASP A N 1
ATOM 1185 C CA . ASP A 1 160 ? -10.761 10.374 22.288 1.00 78.00 160 ASP A CA 1
ATOM 1186 C C . ASP A 1 160 ? -11.941 9.537 21.762 1.00 78.00 160 ASP A C 1
ATOM 1188 O O . ASP A 1 160 ? -13.092 9.919 21.969 1.00 78.00 160 ASP A O 1
ATOM 1192 N N . ASN A 1 161 ? -11.697 8.385 21.128 1.00 70.38 161 ASN A N 1
ATOM 1193 C CA . ASN A 1 161 ? -12.749 7.516 20.584 1.00 70.38 161 ASN A CA 1
ATOM 1194 C C . ASN A 1 161 ? -13.607 6.867 21.686 1.00 70.38 161 ASN A C 1
ATOM 1196 O O . ASN A 1 161 ? -14.769 6.536 21.460 1.00 70.38 161 ASN A O 1
ATOM 1200 N N . ALA A 1 162 ? -13.076 6.747 22.907 1.00 74.12 162 ALA A N 1
ATOM 1201 C CA . ALA A 1 162 ? -13.862 6.360 24.076 1.00 74.12 162 ALA A CA 1
ATOM 1202 C C . ALA A 1 162 ? -14.931 7.412 24.456 1.00 74.12 162 ALA A C 1
ATOM 1204 O O . ALA A 1 162 ? -15.905 7.089 25.137 1.00 74.12 162 ALA A O 1
ATOM 1205 N N . ASN A 1 163 ? -14.787 8.662 23.996 1.00 75.94 163 ASN A N 1
ATOM 1206 C CA . ASN A 1 163 ? -15.677 9.776 24.311 1.00 75.94 163 ASN A CA 1
ATOM 1207 C C . ASN A 1 163 ? -16.605 10.112 23.128 1.00 75.94 163 ASN A C 1
ATOM 1209 O O . ASN A 1 163 ? -16.260 10.873 22.223 1.00 75.94 163 ASN A O 1
ATOM 1213 N N . VAL A 1 164 ? -17.845 9.613 23.182 1.00 62.12 164 VAL A N 1
ATOM 1214 C CA . VAL A 1 164 ? -18.874 9.749 22.123 1.00 62.12 164 VAL A CA 1
ATOM 1215 C C . VAL A 1 164 ? -19.165 11.206 21.713 1.00 62.12 164 VAL A C 1
ATOM 1217 O O . VAL A 1 164 ? -19.576 11.455 20.580 1.00 62.12 164 VAL A O 1
ATOM 1220 N N . ALA A 1 165 ? -18.915 12.187 22.586 1.00 74.56 165 ALA A N 1
ATOM 1221 C CA . ALA A 1 165 ? -19.139 13.607 22.302 1.00 74.56 165 ALA A CA 1
ATOM 1222 C C . ALA A 1 165 ? -18.218 14.185 21.202 1.00 74.56 165 ALA A C 1
ATOM 1224 O O . ALA A 1 165 ? -18.530 15.225 20.628 1.00 74.56 165 ALA A O 1
ATOM 1225 N N . ASN A 1 166 ? -17.113 13.510 20.864 1.00 77.62 166 ASN A N 1
ATOM 1226 C CA . ASN A 1 166 ? -16.055 14.051 20.005 1.00 77.62 166 ASN A CA 1
ATOM 1227 C C . ASN A 1 166 ? -15.987 13.420 18.602 1.00 77.62 166 ASN A C 1
ATOM 1229 O O . ASN A 1 166 ? -14.909 13.338 18.013 1.00 77.62 166 ASN A O 1
ATOM 1233 N N . LYS A 1 167 ? -17.123 13.023 18.008 1.00 75.06 167 LYS A N 1
ATOM 1234 C CA . LYS A 1 167 ? -17.156 12.387 16.670 1.00 75.06 167 LYS A CA 1
ATOM 1235 C C . LYS A 1 167 ? -16.420 13.182 15.577 1.00 75.06 167 LYS A C 1
ATOM 1237 O O . LYS A 1 167 ? -15.710 12.586 14.772 1.00 75.06 167 LYS A O 1
ATOM 1242 N N . LYS A 1 168 ? -16.541 14.519 15.557 1.00 80.62 168 LYS A N 1
ATOM 1243 C CA . LYS A 1 168 ? -15.840 15.372 14.573 1.00 80.62 168 LYS A CA 1
ATOM 1244 C C . LYS A 1 168 ? -14.316 15.285 14.722 1.00 80.62 168 LYS A C 1
ATOM 1246 O O . LYS A 1 168 ? -13.618 15.057 13.740 1.00 80.62 168 LYS A O 1
ATOM 1251 N N . ARG A 1 169 ? -13.817 15.410 15.956 1.00 77.44 169 ARG A N 1
ATOM 1252 C CA . ARG A 1 169 ? -12.384 15.317 16.269 1.00 77.44 169 ARG A CA 1
ATOM 1253 C C . ARG A 1 169 ? -11.834 13.922 15.979 1.00 77.44 169 ARG A C 1
ATOM 1255 O O . ARG A 1 169 ? -10.742 13.804 15.435 1.00 77.44 169 ARG A O 1
ATOM 1262 N N . ALA A 1 170 ? -12.613 12.878 16.267 1.00 72.25 170 ALA A N 1
ATOM 1263 C CA . ALA A 1 170 ?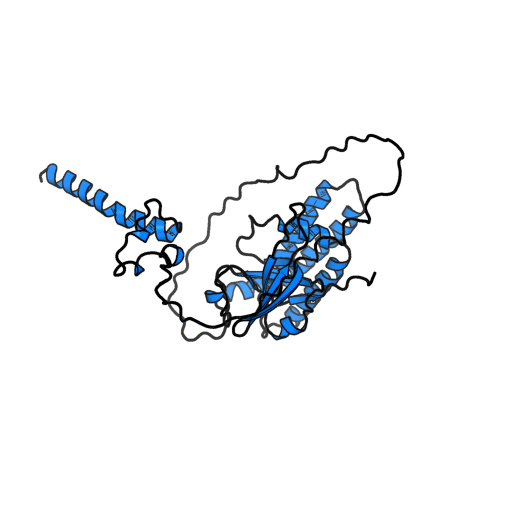 -12.263 11.514 15.891 1.00 72.25 170 ALA A CA 1
ATOM 1264 C C . ALA A 1 170 ? -12.067 11.398 14.370 1.00 72.25 170 ALA A C 1
ATOM 1266 O O . ALA A 1 170 ? -11.055 10.864 13.937 1.00 72.25 170 ALA A O 1
ATOM 1267 N N . GLY A 1 171 ? -12.960 11.973 13.557 1.00 75.44 171 GLY A N 1
ATOM 1268 C CA . GLY A 1 171 ? -12.817 11.988 12.097 1.00 75.44 171 GLY A CA 1
ATOM 1269 C C . GLY A 1 171 ? -11.537 12.671 11.590 1.00 75.44 171 GLY A C 1
ATOM 1270 O O . GLY A 1 171 ? -10.912 12.175 10.655 1.00 75.44 171 GLY A O 1
ATOM 1271 N N . GLU A 1 172 ? -11.116 13.777 12.206 1.00 80.12 172 GLU A N 1
ATOM 1272 C CA . GLU A 1 172 ? -9.855 14.457 11.865 1.00 80.12 172 GLU A CA 1
ATOM 1273 C C . GLU A 1 172 ? -8.630 13.622 12.262 1.00 80.12 172 GLU A C 1
ATOM 1275 O O . GLU A 1 172 ? -7.737 13.420 11.442 1.00 80.12 172 GLU A O 1
ATOM 1280 N N . LEU A 1 173 ? -8.624 13.050 13.472 1.00 76.69 173 LEU A N 1
ATOM 1281 C CA . LEU A 1 173 ? -7.544 12.171 13.937 1.00 76.69 173 LEU A CA 1
ATOM 1282 C C . LEU A 1 173 ? -7.386 10.932 13.053 1.00 76.69 173 LEU A C 1
ATOM 1284 O O . LEU A 1 173 ? -6.267 10.521 12.769 1.00 76.69 173 LEU A O 1
ATOM 1288 N N . ILE A 1 174 ? -8.495 10.369 12.573 1.00 74.81 174 ILE A N 1
ATOM 1289 C CA . ILE A 1 174 ? -8.499 9.244 11.634 1.00 74.81 174 ILE A CA 1
ATOM 1290 C C . ILE A 1 174 ? -7.754 9.595 10.340 1.00 74.81 174 ILE A C 1
ATOM 1292 O O . ILE A 1 174 ? -6.967 8.785 9.849 1.00 74.81 174 ILE A O 1
ATOM 1296 N N . LYS A 1 175 ? -7.976 10.796 9.791 1.00 78.62 175 LYS A N 1
ATOM 1297 C CA . LYS A 1 175 ? -7.279 11.252 8.580 1.00 78.62 175 LYS A CA 1
ATOM 1298 C C . LYS A 1 175 ? -5.780 11.380 8.833 1.00 78.62 175 LYS A C 1
ATOM 1300 O O . LYS A 1 175 ? -5.001 10.837 8.056 1.00 78.62 175 LYS A O 1
ATOM 1305 N N . THR A 1 176 ? -5.392 12.014 9.939 1.00 79.88 176 THR A N 1
ATOM 1306 C CA . THR A 1 176 ? -3.983 12.160 10.335 1.00 79.88 176 THR A CA 1
ATOM 1307 C C . THR A 1 176 ? -3.311 10.805 10.550 1.00 79.88 176 THR A C 1
ATOM 1309 O O . THR A 1 176 ? -2.192 10.589 10.096 1.00 79.88 176 THR A O 1
ATOM 1312 N N . LEU A 1 177 ? -4.003 9.859 11.190 1.00 78.12 177 LEU A N 1
ATOM 1313 C CA . LEU A 1 177 ? -3.511 8.494 11.380 1.00 78.12 177 LEU A CA 1
ATOM 1314 C C . LEU A 1 177 ? -3.307 7.772 10.056 1.00 78.12 177 LEU A C 1
ATOM 1316 O O . LEU A 1 177 ? -2.277 7.135 9.855 1.00 78.12 177 LEU A O 1
ATOM 1320 N N . TYR A 1 178 ? -4.277 7.870 9.151 1.00 81.75 178 TYR A N 1
ATOM 1321 C CA . TYR A 1 178 ? -4.172 7.241 7.843 1.00 81.75 178 TYR A CA 1
ATOM 1322 C C . TYR A 1 178 ? -3.046 7.855 7.003 1.00 81.75 178 TYR A C 1
ATOM 1324 O O . TYR A 1 178 ? -2.303 7.118 6.363 1.00 81.75 178 TYR A O 1
ATOM 1332 N N . GLN A 1 179 ? -2.871 9.178 7.044 1.00 83.56 179 GLN A N 1
ATOM 1333 C CA . GLN A 1 179 ? -1.741 9.856 6.402 1.00 83.56 179 GLN A CA 1
ATOM 1334 C C . GLN A 1 179 ? -0.406 9.386 6.987 1.00 83.56 179 GLN A C 1
ATOM 1336 O O . GLN A 1 179 ? 0.459 8.956 6.233 1.00 83.56 179 GLN A O 1
ATOM 1341 N N . GLY A 1 180 ? -0.277 9.337 8.318 1.00 82.81 180 GLY A N 1
ATOM 1342 C CA . GLY A 1 180 ? 0.920 8.807 8.976 1.00 82.81 180 GLY A CA 1
ATOM 1343 C C . GLY A 1 180 ? 1.220 7.352 8.597 1.00 82.81 180 GLY A C 1
ATOM 1344 O O . GLY A 1 180 ? 2.379 6.996 8.394 1.00 82.81 180 GLY A O 1
ATOM 1345 N N . LEU A 1 181 ? 0.188 6.517 8.423 1.00 82.69 181 LEU A N 1
ATOM 1346 C CA . LEU A 1 181 ? 0.347 5.157 7.898 1.00 82.69 181 LEU A CA 1
ATOM 1347 C C . LEU A 1 181 ? 0.792 5.123 6.445 1.00 82.69 181 LEU A C 1
ATOM 1349 O O . LEU A 1 181 ? 1.591 4.260 6.095 1.00 82.69 181 LEU A O 1
ATOM 1353 N N . CYS A 1 182 ? 0.266 6.002 5.597 1.00 85.19 182 CYS A N 1
ATOM 1354 C CA . CYS A 1 182 ? 0.671 6.091 4.198 1.00 85.19 182 CYS A CA 1
ATOM 1355 C C . CYS A 1 182 ? 2.137 6.522 4.096 1.00 85.19 182 CYS A C 1
ATOM 1357 O O . CYS A 1 182 ? 2.913 5.860 3.411 1.00 85.19 182 CYS A O 1
ATOM 1359 N N . ASP A 1 183 ? 2.547 7.534 4.858 1.00 84.25 183 ASP A N 1
ATOM 1360 C CA . ASP A 1 183 ? 3.935 7.999 4.915 1.00 84.25 183 ASP A CA 1
ATOM 1361 C C . ASP A 1 183 ? 4.873 6.896 5.409 1.00 84.25 183 ASP A C 1
ATOM 1363 O O . ASP A 1 183 ? 5.925 6.640 4.819 1.00 84.25 183 ASP A O 1
ATOM 1367 N N . LEU A 1 184 ? 4.478 6.192 6.472 1.00 83.19 184 LEU A N 1
ATOM 1368 C CA . LEU A 1 184 ? 5.228 5.057 6.994 1.00 83.19 184 LEU A CA 1
ATOM 1369 C C . LEU A 1 184 ? 5.293 3.919 5.968 1.00 83.19 184 LEU A C 1
ATOM 1371 O O . LEU A 1 184 ? 6.373 3.393 5.720 1.00 83.19 184 LEU A O 1
ATOM 1375 N N . SER A 1 185 ? 4.173 3.590 5.317 1.00 86.00 185 SER A N 1
ATOM 1376 C CA . SER A 1 185 ? 4.086 2.565 4.266 1.00 86.00 185 SER A CA 1
ATOM 1377 C C . SER A 1 185 ? 5.018 2.879 3.097 1.00 86.00 185 SER A C 1
ATOM 1379 O O . SER A 1 185 ? 5.728 1.992 2.624 1.00 86.00 185 SER A O 1
ATOM 1381 N N . HIS A 1 186 ? 5.079 4.144 2.677 1.00 85.12 186 HIS A N 1
ATOM 1382 C CA . HIS A 1 186 ? 5.990 4.601 1.632 1.00 85.12 186 HIS A CA 1
ATOM 1383 C C . HIS A 1 186 ? 7.440 4.312 2.016 1.00 85.12 186 HIS A C 1
ATOM 1385 O O . HIS A 1 186 ? 8.167 3.658 1.271 1.00 85.12 186 HIS A O 1
ATOM 1391 N N . LYS A 1 187 ? 7.831 4.750 3.220 1.00 82.62 187 LYS A N 1
ATOM 1392 C CA . LYS A 1 187 ? 9.196 4.611 3.729 1.00 82.62 187 LYS A CA 1
ATOM 1393 C C . LYS A 1 187 ? 9.603 3.150 3.859 1.00 82.62 187 LYS A C 1
ATOM 1395 O O . LYS A 1 187 ? 10.695 2.807 3.423 1.00 82.62 187 LYS A O 1
ATOM 1400 N N . VAL A 1 188 ? 8.728 2.284 4.386 1.00 81.81 188 VAL A N 1
ATOM 1401 C CA . VAL A 1 188 ? 9.052 0.859 4.575 1.00 81.81 188 VAL A CA 1
ATOM 1402 C C . VAL A 1 188 ? 9.093 0.069 3.269 1.00 81.81 188 VAL A C 1
ATOM 1404 O O . VAL A 1 188 ? 9.866 -0.876 3.154 1.00 81.81 188 VAL A O 1
ATOM 1407 N N . THR A 1 189 ? 8.317 0.459 2.255 1.00 82.38 189 THR A N 1
ATOM 1408 C CA . THR A 1 189 ? 8.234 -0.282 0.981 1.00 82.38 189 THR A CA 1
ATOM 1409 C C . THR A 1 189 ? 9.584 -0.387 0.269 1.00 82.38 189 THR A C 1
ATOM 1411 O O . THR A 1 189 ? 9.873 -1.398 -0.373 1.00 82.38 189 THR A O 1
ATOM 1414 N N . PHE A 1 190 ? 10.426 0.637 0.400 1.00 73.81 190 PHE A N 1
ATOM 1415 C CA . PHE A 1 190 ? 11.696 0.734 -0.318 1.00 73.81 190 PHE A CA 1
ATOM 1416 C C . PHE A 1 190 ? 12.914 0.263 0.480 1.00 73.81 190 PHE A C 1
ATOM 1418 O O . PHE A 1 190 ? 14.047 0.393 0.026 1.00 73.81 190 PHE A O 1
ATOM 1425 N N . ILE A 1 191 ? 12.717 -0.315 1.659 1.00 72.06 191 ILE A N 1
ATOM 1426 C CA . ILE A 1 191 ? 13.811 -0.756 2.525 1.00 72.06 191 ILE A CA 1
ATOM 1427 C C . ILE A 1 191 ? 14.453 -1.995 1.899 1.00 72.06 191 ILE A C 1
ATOM 1429 O O . ILE A 1 191 ? 13.879 -3.077 1.901 1.00 72.06 191 ILE A O 1
ATOM 1433 N N . GLY A 1 192 ? 15.617 -1.804 1.265 1.00 68.75 192 GLY A N 1
ATOM 1434 C CA . GLY A 1 192 ? 16.445 -2.849 0.657 1.00 68.75 192 GLY A CA 1
ATOM 1435 C C . GLY A 1 192 ? 17.049 -3.867 1.647 1.00 68.75 192 GLY A C 1
ATOM 1436 O O . GLY A 1 192 ? 16.917 -3.727 2.856 1.00 68.75 192 GLY A O 1
ATOM 1437 N N . PRO A 1 193 ? 17.714 -4.923 1.146 1.00 64.81 193 PRO A N 1
ATOM 1438 C CA . PRO A 1 193 ? 18.399 -5.914 1.987 1.00 64.81 193 PRO A CA 1
ATOM 1439 C C . PRO A 1 193 ? 19.668 -5.380 2.678 1.00 64.81 193 PRO A C 1
ATOM 1441 O O . PRO A 1 193 ? 20.134 -5.992 3.631 1.00 64.81 193 PRO A O 1
ATOM 1444 N N . ASP A 1 194 ? 20.216 -4.254 2.214 1.00 70.50 194 ASP A N 1
ATOM 1445 C CA . ASP A 1 194 ? 21.481 -3.685 2.705 1.00 70.50 194 ASP A CA 1
ATOM 1446 C C . ASP A 1 194 ? 21.288 -2.657 3.838 1.00 70.50 194 ASP A C 1
ATOM 1448 O O . ASP A 1 194 ? 22.145 -1.798 4.061 1.00 70.50 194 ASP A O 1
ATOM 1452 N N . ASN A 1 195 ? 20.144 -2.681 4.526 1.00 71.44 195 ASN A N 1
ATOM 1453 C CA . ASN A 1 195 ? 19.850 -1.709 5.574 1.00 71.44 195 ASN A CA 1
ATOM 1454 C C . ASN A 1 195 ? 20.580 -2.003 6.883 1.00 71.44 195 ASN A C 1
ATOM 1456 O O . ASN A 1 195 ? 21.064 -3.106 7.138 1.00 71.44 195 ASN A O 1
ATOM 1460 N N . SER A 1 196 ? 20.690 -0.969 7.722 1.00 75.75 196 SER A N 1
ATOM 1461 C CA . SER A 1 196 ? 21.229 -1.152 9.063 1.00 75.75 196 SER A CA 1
ATOM 1462 C C . SER A 1 196 ? 20.278 -2.029 9.894 1.00 75.75 196 SER A C 1
ATOM 1464 O O . SER A 1 196 ? 19.060 -1.884 9.771 1.00 75.75 196 SER A O 1
ATOM 1466 N N . PRO A 1 197 ? 20.796 -2.871 10.806 1.00 74.88 197 PRO A N 1
ATOM 1467 C CA . PRO A 1 197 ? 19.958 -3.683 11.693 1.00 74.88 197 PRO A CA 1
ATOM 1468 C C . PRO A 1 197 ? 18.927 -2.867 12.492 1.00 74.88 197 PRO A C 1
ATOM 1470 O O . PRO A 1 197 ? 17.818 -3.327 12.728 1.00 74.88 197 PRO A O 1
ATOM 1473 N N . GLU A 1 198 ? 19.276 -1.635 12.871 1.00 75.25 198 GLU A N 1
ATOM 1474 C CA . GLU A 1 198 ? 18.389 -0.700 13.580 1.00 75.25 198 GLU A CA 1
ATOM 1475 C C . GLU A 1 198 ? 17.189 -0.262 12.725 1.00 75.25 198 GLU A C 1
ATOM 1477 O O . GLU A 1 198 ? 16.068 -0.114 13.220 1.00 75.25 198 GLU A O 1
ATOM 1482 N N . THR A 1 199 ? 17.410 -0.089 11.419 1.00 76.31 199 THR A N 1
ATOM 1483 C CA . THR A 1 199 ? 16.336 0.194 10.465 1.00 76.31 199 THR A CA 1
ATOM 1484 C C . THR A 1 199 ? 15.398 -1.001 10.381 1.00 76.31 199 THR A C 1
ATOM 1486 O O . THR A 1 199 ? 14.189 -0.832 10.518 1.00 76.31 199 THR A O 1
ATOM 1489 N N . ASP A 1 200 ? 15.944 -2.204 10.213 1.00 75.62 200 ASP A N 1
ATOM 1490 C CA . ASP A 1 200 ? 15.146 -3.427 10.112 1.00 75.62 200 ASP A CA 1
ATOM 1491 C C . ASP A 1 200 ? 14.318 -3.672 11.382 1.00 75.62 200 ASP A C 1
ATOM 1493 O O . ASP A 1 200 ? 13.144 -4.029 11.290 1.00 75.62 200 ASP A O 1
ATOM 1497 N N . GLU A 1 201 ? 14.884 -3.410 12.564 1.00 78.88 201 GLU A N 1
ATOM 1498 C CA . GLU A 1 201 ? 14.176 -3.505 13.845 1.00 78.88 201 GLU A CA 1
ATOM 1499 C C . GLU A 1 201 ? 13.043 -2.475 13.953 1.00 78.88 201 GLU A C 1
ATOM 1501 O O . GLU A 1 201 ? 11.920 -2.825 14.319 1.00 78.88 201 GLU A O 1
ATOM 1506 N N . THR A 1 202 ? 13.296 -1.221 13.570 1.00 78.81 202 THR A N 1
ATOM 1507 C CA . THR A 1 202 ? 12.273 -0.160 13.572 1.00 78.81 202 THR A CA 1
ATOM 1508 C C . THR A 1 202 ? 11.120 -0.503 12.631 1.00 78.81 202 THR A C 1
ATOM 1510 O O . THR A 1 202 ? 9.951 -0.300 12.958 1.00 78.81 202 THR A O 1
ATOM 1513 N N . VAL A 1 203 ? 11.434 -1.052 11.460 1.00 78.12 203 VAL A N 1
ATOM 1514 C CA . VAL A 1 203 ? 10.448 -1.454 10.454 1.00 78.12 203 VAL A CA 1
ATOM 1515 C C . VAL A 1 203 ? 9.654 -2.654 10.930 1.00 78.12 203 VAL A C 1
ATOM 1517 O O . VAL A 1 203 ? 8.432 -2.652 10.813 1.00 78.12 203 VAL A O 1
ATOM 1520 N N . ALA A 1 204 ? 10.319 -3.649 11.513 1.00 79.75 204 ALA A N 1
ATOM 1521 C CA . ALA A 1 204 ? 9.653 -4.792 12.117 1.00 79.75 204 ALA A CA 1
ATOM 1522 C C . ALA A 1 204 ? 8.697 -4.345 13.233 1.00 79.75 204 ALA A C 1
ATOM 1524 O O . ALA A 1 204 ? 7.538 -4.756 13.236 1.00 79.75 204 ALA A O 1
ATOM 1525 N N . ALA A 1 205 ? 9.135 -3.441 14.117 1.00 82.12 205 ALA A N 1
ATOM 1526 C CA . ALA A 1 205 ? 8.304 -2.872 15.176 1.00 82.12 205 ALA A CA 1
ATOM 1527 C C . ALA A 1 205 ? 7.109 -2.084 14.614 1.00 82.12 205 ALA A C 1
ATOM 1529 O O . ALA A 1 205 ? 5.992 -2.209 15.117 1.00 82.12 205 ALA A O 1
ATOM 1530 N N . ALA A 1 206 ? 7.318 -1.318 13.543 1.00 79.31 206 ALA A N 1
ATOM 1531 C CA . ALA A 1 206 ? 6.265 -0.587 12.852 1.00 79.31 206 ALA A CA 1
ATOM 1532 C C . ALA A 1 206 ? 5.226 -1.518 12.219 1.00 79.31 206 ALA A C 1
ATOM 1534 O O . ALA A 1 206 ? 4.029 -1.367 12.461 1.00 79.31 206 ALA A O 1
ATOM 1535 N N . VAL A 1 207 ? 5.675 -2.510 11.452 1.00 80.62 207 VAL A N 1
ATOM 1536 C CA . VAL A 1 207 ? 4.826 -3.527 10.818 1.00 80.62 207 VAL A CA 1
ATOM 1537 C C . VAL A 1 207 ? 4.045 -4.308 11.876 1.00 80.62 207 VAL A C 1
ATOM 1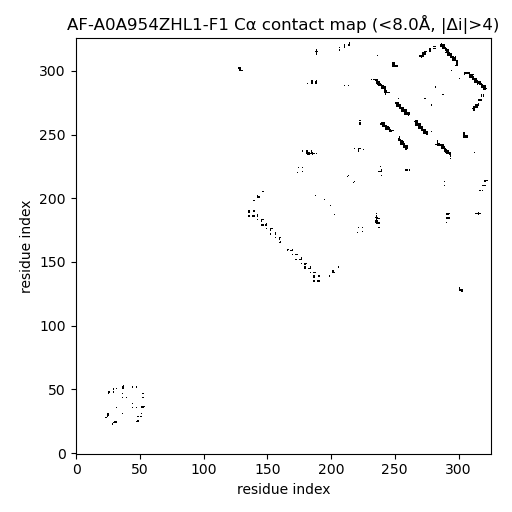539 O O . VAL A 1 207 ? 2.839 -4.507 11.723 1.00 80.62 207 VAL A O 1
ATOM 1542 N N . GLN A 1 208 ? 4.693 -4.693 12.975 1.00 82.69 208 GLN A N 1
ATOM 1543 C CA . GLN A 1 208 ? 4.041 -5.387 14.082 1.00 82.69 208 GLN A CA 1
ATOM 1544 C C . GLN A 1 208 ? 2.975 -4.512 14.751 1.00 82.69 208 GLN A C 1
ATOM 1546 O O . GLN A 1 208 ? 1.835 -4.946 14.899 1.00 82.69 208 GLN A O 1
ATOM 1551 N N . PHE A 1 209 ? 3.305 -3.262 15.083 1.00 81.88 209 PHE A N 1
ATOM 1552 C CA . PHE A 1 209 ? 2.362 -2.320 15.687 1.00 81.88 209 PHE A CA 1
ATOM 1553 C C . PHE A 1 209 ? 1.134 -2.082 14.803 1.00 81.88 209 PHE A C 1
ATOM 1555 O O . PHE A 1 209 ? 0.007 -2.025 15.301 1.00 81.88 209 PHE A O 1
ATOM 1562 N N . ILE A 1 210 ? 1.339 -1.967 13.488 1.00 75.75 210 ILE A N 1
ATOM 1563 C CA . ILE A 1 210 ? 0.255 -1.879 12.509 1.00 75.75 210 ILE A CA 1
ATOM 1564 C C . ILE A 1 210 ? -0.599 -3.146 12.565 1.00 75.75 210 ILE A C 1
ATOM 1566 O O . ILE A 1 210 ? -1.816 -3.037 12.691 1.00 75.75 210 ILE A O 1
ATOM 1570 N N . GLY A 1 211 ? 0.010 -4.333 12.521 1.00 78.00 211 GLY A N 1
ATOM 1571 C CA . GLY A 1 211 ? -0.705 -5.609 12.610 1.00 78.00 211 GLY A CA 1
ATOM 1572 C C . GLY A 1 211 ? -1.581 -5.716 13.858 1.00 78.00 211 GLY A C 1
ATOM 1573 O O . GLY A 1 211 ? -2.778 -5.998 13.754 1.00 78.00 211 GLY A O 1
ATOM 1574 N N . ASP A 1 212 ? -1.016 -5.392 15.019 1.00 80.06 212 ASP A N 1
ATOM 1575 C CA . ASP A 1 212 ? -1.721 -5.418 16.300 1.00 80.06 212 ASP A CA 1
ATOM 1576 C C . ASP A 1 212 ? -2.878 -4.404 16.322 1.00 80.06 212 ASP A C 1
ATOM 1578 O O . ASP A 1 212 ? -3.994 -4.725 16.737 1.00 80.06 212 ASP A O 1
ATOM 1582 N N . SER A 1 213 ? -2.658 -3.199 15.787 1.00 73.56 213 SER A N 1
ATOM 1583 C CA . SER A 1 213 ? -3.661 -2.123 15.748 1.00 73.56 213 SER A CA 1
ATOM 1584 C C . SER A 1 213 ? -4.789 -2.380 14.741 1.00 73.56 213 SER A C 1
ATOM 1586 O O . SER A 1 213 ? -5.940 -1.989 14.971 1.00 73.56 213 SER A O 1
ATOM 1588 N N . VAL A 1 214 ? -4.496 -3.070 13.631 1.00 69.69 214 VAL A N 1
ATOM 1589 C CA . VAL A 1 214 ? -5.465 -3.371 12.564 1.00 69.69 214 VAL A CA 1
ATOM 1590 C C . VAL A 1 214 ? -6.619 -4.235 13.072 1.00 69.69 214 VAL A C 1
ATOM 1592 O O . VAL A 1 214 ? -7.774 -4.010 12.698 1.00 69.69 214 VAL A O 1
ATOM 1595 N N . THR A 1 215 ? -6.326 -5.185 13.961 1.00 65.75 215 THR A N 1
ATOM 1596 C CA . THR A 1 215 ? -7.293 -6.188 14.435 1.00 65.75 215 THR A CA 1
ATOM 1597 C C . THR A 1 215 ? -8.409 -5.623 15.317 1.00 65.75 215 THR A C 1
ATOM 1599 O O . THR A 1 215 ? -9.507 -6.180 15.324 1.00 65.75 215 THR A O 1
ATOM 1602 N N . GLN A 1 216 ? -8.180 -4.517 16.036 1.00 59.16 216 GLN A N 1
ATOM 1603 C CA . GLN A 1 216 ? -9.114 -4.054 17.071 1.00 59.16 216 GLN A CA 1
ATOM 1604 C C . GLN A 1 216 ? -10.063 -2.935 16.628 1.00 59.16 216 GLN A C 1
ATOM 1606 O O . GLN A 1 216 ? -11.135 -2.792 17.215 1.00 59.16 216 GLN A O 1
ATOM 1611 N N . SER A 1 217 ? -9.717 -2.112 15.629 1.00 62.06 217 SER A N 1
ATOM 1612 C CA . SER A 1 217 ? -10.541 -0.928 15.291 1.00 62.06 217 SER A CA 1
ATOM 1613 C C . SER A 1 217 ? -10.384 -0.352 13.879 1.00 62.06 217 SER A C 1
ATOM 1615 O O . SER A 1 217 ? -11.132 0.541 13.486 1.00 62.06 217 SER A O 1
ATOM 1617 N N . PHE A 1 218 ? -9.426 -0.841 13.099 1.00 64.81 218 PHE A N 1
ATOM 1618 C CA . PHE A 1 218 ? -8.944 -0.145 11.901 1.00 64.81 218 PHE A CA 1
ATOM 1619 C C . PHE A 1 218 ? -9.667 -0.557 10.612 1.00 64.81 218 PHE A C 1
ATOM 1621 O O . PHE A 1 218 ? -9.719 0.221 9.664 1.00 64.81 218 PHE A O 1
ATOM 1628 N N . VAL A 1 219 ? -10.276 -1.747 10.563 1.00 64.19 219 VAL A N 1
ATOM 1629 C CA . VAL A 1 219 ? -10.950 -2.257 9.350 1.00 64.19 219 VAL A CA 1
ATOM 1630 C C . VAL A 1 219 ? -12.043 -1.307 8.821 1.00 64.19 219 VAL A C 1
ATOM 1632 O O . VAL A 1 219 ? -12.015 -0.995 7.627 1.00 64.19 219 VAL A O 1
ATOM 1635 N N . PRO A 1 220 ? -12.964 -0.772 9.653 1.00 61.81 220 PRO A N 1
ATOM 1636 C CA . PRO A 1 220 ? -13.954 0.202 9.183 1.00 61.81 220 PRO A CA 1
ATOM 1637 C C . PRO A 1 220 ? -13.300 1.504 8.703 1.00 61.81 220 PRO A C 1
ATOM 1639 O O . PRO A 1 220 ? -13.756 2.130 7.748 1.00 61.81 220 PRO A O 1
ATOM 1642 N N . MET A 1 221 ? -12.193 1.887 9.334 1.00 62.56 221 MET A N 1
ATOM 1643 C CA . MET A 1 221 ? -11.488 3.136 9.083 1.00 62.56 221 MET A CA 1
ATOM 1644 C C . MET A 1 221 ? -10.764 3.143 7.732 1.00 62.56 221 MET A C 1
ATOM 1646 O O . MET A 1 221 ? -10.905 4.088 6.960 1.00 62.56 221 MET A O 1
ATOM 1650 N N . VAL A 1 222 ? -10.063 2.055 7.408 1.00 63.31 222 VAL A N 1
ATOM 1651 C CA . VAL A 1 222 ? -9.367 1.881 6.121 1.00 63.31 222 VAL A CA 1
ATOM 1652 C C . VAL A 1 222 ? -10.365 1.764 4.968 1.00 63.31 222 VAL A C 1
ATOM 1654 O O . VAL A 1 222 ? -10.137 2.276 3.875 1.00 63.31 222 VAL A O 1
ATOM 1657 N N . SER A 1 223 ? -11.528 1.151 5.209 1.00 60.06 223 SER A N 1
ATOM 1658 C CA . SER A 1 223 ? -12.587 1.103 4.197 1.00 60.06 223 SER A CA 1
ATOM 1659 C C . SER A 1 223 ? -13.177 2.484 3.874 1.00 60.06 223 SER A C 1
ATOM 1661 O O . SER A 1 223 ? -13.602 2.711 2.744 1.00 60.06 223 SER A O 1
ATOM 1663 N N . ALA A 1 224 ? -13.154 3.422 4.829 1.00 56.88 224 ALA A N 1
ATOM 1664 C CA . ALA A 1 224 ? -13.597 4.798 4.618 1.00 56.88 224 ALA A CA 1
ATOM 1665 C C . ALA A 1 224 ? -12.544 5.650 3.887 1.00 56.88 224 ALA A C 1
ATOM 1667 O O . ALA A 1 224 ? -12.912 6.494 3.069 1.00 56.88 224 ALA A O 1
ATOM 1668 N N . SER A 1 225 ? -11.248 5.412 4.129 1.00 55.03 225 SER A N 1
ATOM 1669 C CA . SER A 1 225 ? -10.155 6.121 3.449 1.00 55.03 225 SER A CA 1
ATOM 1670 C C . SER A 1 225 ? -9.917 5.642 2.016 1.00 55.03 225 SER A C 1
ATOM 1672 O O . SER A 1 225 ? -9.437 6.421 1.200 1.00 55.03 225 SER A O 1
ATOM 1674 N N . ALA A 1 226 ? -10.335 4.425 1.653 1.00 55.19 226 ALA A N 1
ATOM 1675 C CA . ALA A 1 226 ? -10.305 3.938 0.268 1.00 55.19 226 ALA A CA 1
ATOM 1676 C C . ALA A 1 226 ? -11.135 4.801 -0.713 1.00 55.19 226 ALA A C 1
ATOM 1678 O O . ALA A 1 226 ? -10.889 4.773 -1.917 1.00 55.19 226 ALA A O 1
ATOM 1679 N N . ASN A 1 227 ? -12.072 5.617 -0.212 1.00 56.31 227 ASN A N 1
ATOM 1680 C CA . ASN A 1 227 ? -12.791 6.610 -1.019 1.00 56.31 227 ASN A CA 1
ATOM 1681 C C . ASN A 1 227 ? -11.924 7.823 -1.415 1.00 56.31 227 ASN A C 1
ATOM 1683 O O . ASN A 1 227 ? -12.330 8.600 -2.275 1.00 56.31 227 ASN A O 1
ATOM 1687 N N . LEU A 1 228 ? -10.717 7.980 -0.856 1.00 52.84 228 LEU A N 1
ATOM 1688 C CA . LEU A 1 228 ? -9.760 9.050 -1.186 1.00 52.84 228 LEU A CA 1
ATOM 1689 C C . LEU A 1 228 ? -8.994 8.791 -2.497 1.00 52.84 228 LEU A C 1
ATOM 1691 O O . LEU A 1 228 ? -7.918 9.337 -2.721 1.00 52.84 228 LEU A O 1
ATOM 1695 N N . HIS A 1 229 ? -9.565 7.987 -3.396 1.00 53.50 229 HIS A N 1
ATOM 1696 C CA . HIS A 1 229 ? -9.026 7.649 -4.715 1.00 53.50 229 HIS A CA 1
ATOM 1697 C C . HIS A 1 229 ? -8.591 8.866 -5.560 1.00 53.50 229 HIS A C 1
ATOM 1699 O O . HIS A 1 229 ? -7.797 8.705 -6.481 1.00 53.50 229 HIS A O 1
ATOM 1705 N N . GLY A 1 230 ? -9.076 10.072 -5.245 1.00 53.84 230 GLY A N 1
ATOM 1706 C CA . GLY A 1 230 ? -8.702 11.315 -5.924 1.00 53.84 230 GLY A CA 1
ATOM 1707 C C . GLY A 1 230 ? -7.381 11.959 -5.481 1.00 53.84 230 GLY A C 1
ATOM 1708 O O . GLY A 1 230 ? -6.884 12.813 -6.204 1.00 53.84 230 GLY A O 1
ATOM 1709 N N . THR A 1 231 ? -6.796 11.577 -4.340 1.00 50.69 231 THR A N 1
ATOM 1710 C CA . THR A 1 231 ? -5.588 12.229 -3.781 1.00 50.69 231 THR A CA 1
ATOM 1711 C C . THR A 1 231 ? -4.352 11.331 -3.769 1.00 50.69 231 THR A C 1
ATOM 1713 O O . THR A 1 231 ? -3.373 11.644 -3.101 1.00 50.69 231 THR A O 1
ATOM 1716 N N . LEU A 1 232 ? -4.380 10.202 -4.481 1.00 57.00 232 LEU A N 1
ATOM 1717 C CA . LEU A 1 232 ? -3.246 9.278 -4.596 1.00 57.00 232 LEU A CA 1
ATOM 1718 C C . LEU A 1 232 ? -2.207 9.809 -5.601 1.00 57.00 232 LEU A C 1
ATOM 1720 O O . LEU A 1 232 ? -1.877 9.148 -6.582 1.00 57.00 232 LEU A O 1
ATOM 1724 N N . SER A 1 233 ? -1.728 11.033 -5.392 1.00 51.94 233 SER A N 1
ATOM 1725 C CA . SER A 1 233 ? -0.530 11.548 -6.047 1.00 51.94 233 SER A CA 1
ATOM 1726 C C . SER A 1 233 ? 0.674 11.078 -5.235 1.00 51.94 233 SER A C 1
ATOM 1728 O O . SER A 1 233 ? 0.802 11.479 -4.085 1.00 51.94 233 SER A O 1
ATOM 1730 N N . GLU A 1 234 ? 1.490 10.197 -5.817 1.00 64.25 234 GLU A N 1
ATOM 1731 C CA . GLU A 1 234 ? 2.859 9.873 -5.379 1.00 64.25 234 GLU A CA 1
ATOM 1732 C C . GLU A 1 234 ? 3.022 9.684 -3.860 1.00 64.25 234 GLU A C 1
ATOM 1734 O O . GLU A 1 234 ? 3.436 10.577 -3.129 1.00 64.25 234 GLU A O 1
ATOM 1739 N N . GLY A 1 235 ? 2.688 8.493 -3.359 1.00 79.88 235 GLY A N 1
ATOM 1740 C CA . GLY A 1 235 ? 2.813 8.215 -1.934 1.00 79.88 235 GLY A CA 1
ATOM 1741 C C . GLY A 1 235 ? 2.661 6.746 -1.580 1.00 79.88 235 GLY A C 1
ATOM 1742 O O . GLY A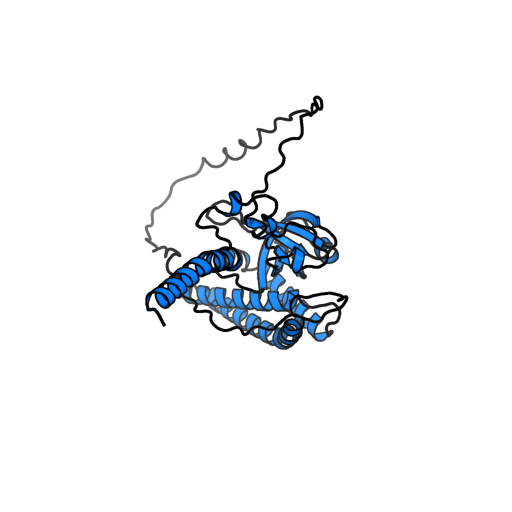 1 235 ? 2.351 5.890 -2.417 1.00 79.88 235 GLY A O 1
ATOM 1743 N N . GLY A 1 236 ? 2.906 6.458 -0.307 1.00 87.25 236 GLY A N 1
ATOM 1744 C CA . GLY A 1 236 ? 2.629 5.149 0.255 1.00 87.25 236 GLY A CA 1
ATOM 1745 C C . GLY A 1 236 ? 1.134 4.931 0.412 1.00 87.25 236 GLY A C 1
ATOM 1746 O O . GLY A 1 236 ? 0.336 5.865 0.459 1.00 87.25 236 GLY A O 1
ATOM 1747 N N . ILE A 1 237 ? 0.749 3.669 0.477 1.00 88.38 237 ILE A N 1
ATOM 1748 C CA . ILE A 1 237 ? -0.636 3.248 0.578 1.00 88.38 237 ILE A CA 1
ATOM 1749 C C . ILE A 1 237 ? -0.754 2.142 1.617 1.00 88.38 237 ILE A C 1
ATOM 1751 O O . ILE A 1 237 ? 0.080 1.237 1.689 1.00 88.38 237 ILE A O 1
ATOM 1755 N N . PHE A 1 238 ? -1.816 2.224 2.413 1.00 88.50 238 PHE A N 1
ATOM 1756 C CA . PHE A 1 238 ? -2.176 1.204 3.381 1.00 88.50 238 PHE A CA 1
ATOM 1757 C C . PHE A 1 238 ? -3.537 0.610 3.024 1.00 88.50 238 PHE A C 1
ATOM 1759 O O . PHE A 1 238 ? -4.553 1.306 3.059 1.00 88.50 238 PHE A O 1
ATOM 1766 N N . LEU A 1 239 ? -3.567 -0.675 2.674 1.00 88.81 239 LEU A N 1
ATOM 1767 C CA . LEU A 1 239 ? -4.780 -1.367 2.242 1.00 88.81 239 LEU A CA 1
ATOM 1768 C C . LEU A 1 239 ? -5.122 -2.517 3.181 1.00 88.81 239 LEU A C 1
ATOM 1770 O O . LEU A 1 239 ? -4.244 -3.214 3.674 1.00 88.81 239 LEU A O 1
ATOM 1774 N N . VAL A 1 240 ? -6.417 -2.763 3.369 1.00 89.06 240 VAL A N 1
ATOM 1775 C CA . VAL A 1 240 ? -6.923 -3.959 4.050 1.00 89.06 240 VAL A CA 1
ATOM 1776 C C . VAL A 1 240 ? -7.919 -4.650 3.130 1.00 89.06 240 VAL A C 1
ATOM 1778 O O . VAL A 1 240 ? -8.917 -4.054 2.719 1.00 89.06 240 VAL A O 1
ATOM 1781 N N . GLY A 1 241 ? -7.653 -5.908 2.796 1.00 91.06 241 GLY A N 1
ATOM 1782 C CA . GLY A 1 241 ? -8.457 -6.650 1.833 1.00 91.06 241 GLY A CA 1
ATOM 1783 C C . GLY A 1 241 ? -8.297 -8.158 1.944 1.00 91.06 241 GLY A C 1
ATOM 1784 O O . GLY A 1 241 ? -7.622 -8.671 2.828 1.00 91.06 241 GLY A O 1
ATOM 1785 N N . VAL A 1 242 ? -8.953 -8.871 1.036 1.00 93.25 242 VAL A N 1
ATOM 1786 C CA . VAL A 1 242 ? -8.908 -10.328 0.924 1.00 93.25 242 VAL A CA 1
ATOM 1787 C C . VAL A 1 242 ? -8.270 -10.686 -0.420 1.00 93.25 242 VAL A C 1
ATOM 1789 O O . VAL A 1 242 ? -8.834 -10.331 -1.462 1.00 93.25 242 VAL A O 1
ATOM 1792 N N . PRO A 1 243 ? -7.122 -11.383 -0.440 1.00 96.31 243 PRO A N 1
ATOM 1793 C CA . PRO A 1 243 ? -6.513 -11.883 -1.663 1.00 96.31 243 PRO A CA 1
ATOM 1794 C C . PRO A 1 243 ? -7.450 -12.886 -2.339 1.00 96.31 243 PRO A C 1
ATOM 1796 O O . PRO A 1 243 ? -7.976 -13.796 -1.692 1.00 96.31 243 PRO A O 1
ATOM 1799 N N . ARG A 1 244 ? -7.684 -12.719 -3.641 1.00 96.94 244 ARG A N 1
ATOM 1800 C CA . ARG A 1 244 ? -8.591 -13.572 -4.429 1.00 96.94 244 ARG A CA 1
ATOM 1801 C C . ARG A 1 244 ? -7.881 -14.456 -5.425 1.00 96.94 244 ARG A C 1
ATOM 1803 O O . ARG A 1 244 ? -8.284 -15.596 -5.623 1.00 96.94 244 ARG A O 1
ATOM 1810 N N . GLN A 1 245 ? -6.845 -13.918 -6.041 1.00 97.25 245 GLN A N 1
ATOM 1811 C CA . GLN A 1 245 ? -6.085 -14.599 -7.067 1.00 97.25 245 GLN A CA 1
ATOM 1812 C C . GLN A 1 245 ? -4.624 -14.213 -6.919 1.00 97.25 245 GLN A C 1
ATOM 1814 O O . GLN A 1 245 ? -4.324 -13.070 -6.584 1.00 97.25 245 GLN A O 1
ATOM 1819 N N . MET A 1 246 ? -3.741 -15.168 -7.177 1.00 97.50 246 MET A N 1
ATOM 1820 C CA . MET A 1 246 ? -2.300 -14.978 -7.217 1.00 97.50 246 MET A CA 1
ATOM 1821 C C . MET A 1 246 ? -1.788 -15.549 -8.536 1.00 97.50 246 MET A C 1
ATOM 1823 O O . MET A 1 246 ? -2.216 -16.623 -8.960 1.00 97.50 246 MET A O 1
ATOM 1827 N N . GLN A 1 247 ? -0.908 -14.814 -9.199 1.00 97.44 247 GLN A N 1
ATOM 1828 C CA . GLN A 1 247 ? -0.313 -15.191 -10.469 1.00 97.44 247 GLN A CA 1
ATOM 1829 C C . GLN A 1 247 ? 1.138 -14.725 -10.495 1.00 97.44 247 GLN A C 1
ATOM 1831 O O . GLN A 1 247 ? 1.427 -13.578 -10.171 1.00 97.44 247 GLN A O 1
ATOM 1836 N N . THR A 1 248 ? 2.052 -15.605 -10.888 1.00 96.69 248 THR A N 1
ATOM 1837 C CA . THR A 1 248 ? 3.441 -15.219 -11.152 1.00 96.69 248 THR A CA 1
ATOM 1838 C C . THR A 1 248 ? 3.514 -14.435 -12.460 1.00 96.69 248 THR A C 1
ATOM 1840 O O . THR A 1 248 ? 2.903 -14.821 -13.460 1.00 96.69 248 THR A O 1
ATOM 1843 N N . THR A 1 249 ? 4.231 -13.320 -12.426 1.00 92.00 249 THR A N 1
ATOM 1844 C CA . THR A 1 249 ? 4.319 -12.311 -13.481 1.00 92.00 249 THR A CA 1
ATOM 1845 C C . THR A 1 249 ? 5.786 -11.889 -13.551 1.00 92.00 249 THR A C 1
ATOM 1847 O O . THR A 1 249 ? 6.235 -11.041 -12.777 1.00 92.00 249 THR A O 1
ATOM 1850 N N . GLY A 1 250 ? 6.543 -12.574 -14.409 1.00 92.69 250 GLY A N 1
ATOM 1851 C CA . GLY A 1 250 ? 7.994 -12.496 -14.490 1.00 92.69 250 GLY A CA 1
ATOM 1852 C C . GLY A 1 250 ? 8.639 -13.074 -13.235 1.00 92.69 250 GLY A C 1
ATOM 1853 O O . GLY A 1 250 ? 8.358 -14.210 -12.850 1.00 92.69 250 GLY A O 1
ATOM 1854 N N . ASP A 1 251 ? 9.469 -12.269 -12.580 1.00 93.50 251 ASP A N 1
ATOM 1855 C CA . ASP A 1 251 ? 10.148 -12.620 -11.327 1.00 93.50 251 ASP A CA 1
ATOM 1856 C C . ASP A 1 251 ? 9.327 -12.237 -10.082 1.00 93.50 251 ASP A C 1
ATOM 1858 O O . ASP A 1 251 ? 9.732 -12.498 -8.947 1.00 93.50 251 ASP A O 1
ATOM 1862 N N . LEU A 1 252 ? 8.172 -11.598 -10.282 1.00 94.62 252 LEU A N 1
ATOM 1863 C CA . LEU A 1 252 ? 7.304 -11.100 -9.223 1.00 94.62 252 LEU A CA 1
ATOM 1864 C C . LEU A 1 252 ? 5.994 -11.885 -9.161 1.00 94.62 252 LEU A C 1
ATOM 1866 O O . LEU A 1 252 ? 5.646 -12.677 -10.040 1.00 94.62 252 LEU A O 1
ATOM 1870 N N . VAL A 1 253 ? 5.240 -11.659 -8.091 1.00 96.38 253 VAL A N 1
ATOM 1871 C CA . VAL A 1 253 ? 3.926 -12.262 -7.895 1.00 96.38 253 VAL A CA 1
ATOM 1872 C C . VAL A 1 253 ? 2.877 -11.166 -7.835 1.00 96.38 253 VAL A C 1
ATOM 1874 O O . VAL A 1 253 ? 2.945 -10.249 -7.020 1.00 96.38 253 VAL A O 1
ATOM 1877 N N . SER A 1 254 ? 1.888 -11.279 -8.712 1.00 96.38 254 SER A N 1
ATOM 1878 C CA . SER A 1 254 ? 0.743 -10.393 -8.794 1.00 96.38 254 SER A CA 1
ATOM 1879 C C . SER A 1 254 ? -0.454 -10.997 -8.058 1.00 96.38 254 SER A C 1
ATOM 1881 O O . SER A 1 254 ? -0.817 -12.152 -8.273 1.00 96.38 254 SER A O 1
ATOM 1883 N N . ILE A 1 255 ? -1.083 -10.218 -7.186 1.00 97.44 255 ILE A N 1
ATOM 1884 C CA . ILE A 1 255 ? -2.176 -10.629 -6.309 1.00 97.44 255 ILE A CA 1
ATOM 1885 C C . ILE A 1 255 ? -3.363 -9.688 -6.518 1.00 97.44 255 ILE A C 1
ATOM 1887 O O . ILE A 1 255 ? -3.249 -8.479 -6.339 1.00 97.44 255 ILE A O 1
ATOM 1891 N N . GLN A 1 256 ? -4.534 -10.235 -6.840 1.00 96.19 256 GLN A N 1
ATOM 1892 C CA . GLN A 1 256 ? -5.773 -9.459 -6.829 1.00 96.19 256 GLN A CA 1
ATOM 1893 C C . GLN A 1 256 ? -6.276 -9.323 -5.394 1.00 96.19 256 GLN A C 1
ATOM 1895 O O . GLN A 1 256 ? -6.755 -10.292 -4.795 1.00 96.19 256 GLN A O 1
ATOM 1900 N N . LEU A 1 257 ? -6.175 -8.116 -4.849 1.00 94.62 257 LEU A N 1
ATOM 1901 C CA . LEU A 1 257 ? -6.633 -7.775 -3.512 1.00 94.62 257 LEU A CA 1
ATOM 1902 C C . LEU A 1 257 ? -8.034 -7.168 -3.592 1.00 94.62 257 LEU A C 1
ATOM 1904 O O . LEU A 1 257 ? -8.217 -6.055 -4.086 1.00 94.62 257 LEU A O 1
ATOM 1908 N N . GLN A 1 258 ? -9.031 -7.892 -3.091 1.00 92.19 258 GLN A N 1
ATOM 1909 C CA . GLN A 1 258 ? -10.388 -7.375 -2.990 1.00 92.19 258 GLN A CA 1
ATOM 1910 C C . GLN A 1 258 ? -10.549 -6.609 -1.675 1.00 92.19 258 GLN A C 1
ATOM 1912 O O . GLN A 1 258 ? -10.485 -7.204 -0.600 1.00 92.19 258 GLN A O 1
ATOM 1917 N N . LEU A 1 259 ? -10.816 -5.309 -1.745 1.00 88.62 259 LEU A N 1
ATOM 1918 C CA . LEU A 1 259 ? -11.148 -4.523 -0.560 1.00 88.62 259 LEU A CA 1
ATOM 1919 C C . LEU A 1 259 ? -12.589 -4.801 -0.105 1.00 88.62 259 LEU A C 1
ATOM 1921 O O . LEU A 1 259 ? -13.412 -5.355 -0.847 1.00 88.62 259 LEU A O 1
ATOM 1925 N N . GLY A 1 260 ? -12.902 -4.409 1.133 1.00 77.81 260 GLY A N 1
ATOM 1926 C CA . GLY A 1 260 ? -14.264 -4.463 1.668 1.00 77.81 260 GLY A CA 1
ATOM 1927 C C . GLY A 1 260 ? -15.288 -3.838 0.711 1.00 77.81 260 GLY A C 1
ATOM 1928 O O . GLY A 1 260 ? -14.969 -2.942 -0.071 1.00 77.81 260 GLY A O 1
ATOM 1929 N N . LYS A 1 261 ? -16.530 -4.339 0.734 1.00 71.19 261 LYS A N 1
ATOM 1930 C CA . LYS A 1 261 ? -17.582 -3.809 -0.141 1.00 71.19 261 LYS A CA 1
ATOM 1931 C C . LYS A 1 261 ? -17.887 -2.358 0.258 1.00 71.19 261 LYS A C 1
ATOM 1933 O O . LYS A 1 261 ? -18.290 -2.151 1.404 1.00 71.19 261 LYS A O 1
ATOM 1938 N N . PRO A 1 262 ? -17.764 -1.374 -0.649 1.00 63.31 262 PRO A N 1
ATOM 1939 C CA . PRO A 1 262 ? -18.354 -0.068 -0.409 1.00 63.31 262 PRO A CA 1
ATOM 1940 C C . PRO A 1 262 ? -19.874 -0.203 -0.312 1.00 63.31 262 PRO A C 1
ATOM 1942 O O . PRO A 1 262 ? -20.469 -1.141 -0.855 1.00 63.31 262 PRO A O 1
ATOM 1945 N N . GLN A 1 263 ? -20.519 0.779 0.319 1.00 61.97 263 GLN A N 1
ATOM 1946 C CA . GLN A 1 263 ? -21.984 0.863 0.361 1.00 61.97 263 GLN A CA 1
ATOM 1947 C C . GLN A 1 263 ? -22.615 0.870 -1.050 1.00 61.97 263 GLN A C 1
ATOM 1949 O O . GLN A 1 263 ? -23.759 0.459 -1.211 1.00 61.97 263 GLN A O 1
ATOM 1954 N N . SER A 1 264 ? -21.851 1.247 -2.085 1.00 60.84 264 SER A N 1
ATOM 1955 C CA . SER A 1 264 ? -22.251 1.268 -3.500 1.00 60.84 264 SER A CA 1
ATOM 1956 C C . SER A 1 264 ? -22.260 -0.103 -4.209 1.00 60.84 264 SER A C 1
ATOM 1958 O O . SER A 1 264 ? -22.593 -0.189 -5.390 1.00 60.84 264 SER A O 1
ATOM 1960 N N . GLY A 1 265 ? -21.931 -1.200 -3.514 1.00 76.38 265 GLY A N 1
ATOM 1961 C CA . GLY A 1 265 ? -22.288 -2.568 -3.918 1.00 76.38 265 GLY A CA 1
ATOM 1962 C C . GLY A 1 265 ? -21.257 -3.355 -4.739 1.00 76.38 265 GLY A C 1
ATOM 1963 O O . GLY A 1 265 ? -21.267 -4.588 -4.669 1.00 76.38 265 GLY A O 1
ATOM 1964 N N . LYS A 1 266 ? -20.330 -2.708 -5.459 1.00 81.50 266 LYS A N 1
ATOM 1965 C CA . LYS A 1 266 ? -19.223 -3.403 -6.151 1.00 81.50 266 LYS A CA 1
ATOM 1966 C C . LYS A 1 266 ? -17.931 -3.306 -5.338 1.00 81.50 266 LYS A C 1
ATOM 1968 O O . LYS A 1 266 ? -17.548 -2.198 -4.986 1.00 81.50 266 LYS A O 1
ATOM 1973 N N . PRO A 1 267 ? -17.248 -4.422 -5.037 1.00 81.69 267 PRO A N 1
ATOM 1974 C CA . PRO A 1 267 ? -15.991 -4.369 -4.303 1.00 81.69 267 PRO A CA 1
ATOM 1975 C C . PRO A 1 267 ? -14.892 -3.719 -5.146 1.00 81.69 267 PRO A C 1
ATOM 1977 O O . PRO A 1 267 ? -14.804 -3.971 -6.349 1.00 81.69 267 PRO A O 1
ATOM 1980 N N . TYR A 1 268 ? -14.035 -2.927 -4.505 1.00 85.00 268 TYR A N 1
ATOM 1981 C CA . TYR A 1 268 ? -12.812 -2.448 -5.139 1.00 85.00 268 TYR A CA 1
ATOM 1982 C C . TYR A 1 268 ? -11.804 -3.592 -5.234 1.00 85.00 268 TYR A C 1
ATOM 1984 O O . TYR A 1 268 ? -11.646 -4.365 -4.286 1.00 85.00 268 TYR A O 1
ATOM 1992 N N . VAL A 1 269 ? -11.130 -3.699 -6.374 1.00 90.06 269 VAL A N 1
ATOM 1993 C CA . VAL A 1 269 ? -10.080 -4.693 -6.609 1.00 90.06 269 VAL A CA 1
ATOM 1994 C C . VAL A 1 269 ? -8.820 -3.949 -7.010 1.00 90.06 269 VAL A C 1
ATOM 1996 O O . VAL A 1 269 ? -8.851 -3.141 -7.934 1.00 90.06 269 VAL A O 1
ATOM 1999 N N . TYR A 1 270 ? -7.731 -4.224 -6.303 1.00 91.75 270 TYR A N 1
ATOM 2000 C CA . TYR A 1 270 ? -6.411 -3.674 -6.583 1.00 91.75 270 TYR A CA 1
ATOM 2001 C C . TYR A 1 270 ? -5.472 -4.789 -7.013 1.00 91.75 270 TYR A C 1
ATOM 2003 O O . TYR A 1 270 ? -5.569 -5.915 -6.521 1.00 91.75 270 TYR A O 1
ATOM 2011 N N . GLN A 1 271 ? -4.541 -4.455 -7.901 1.00 95.12 271 GLN A N 1
ATOM 2012 C CA . GLN A 1 271 ? -3.446 -5.341 -8.249 1.00 95.12 271 GLN A CA 1
ATOM 2013 C C . GLN A 1 271 ? -2.262 -5.045 -7.327 1.00 95.12 271 GLN A C 1
ATOM 2015 O O . GLN A 1 271 ? -1.652 -3.981 -7.393 1.00 95.12 271 GLN A O 1
ATOM 2020 N N . LEU A 1 272 ? -1.974 -5.984 -6.437 1.00 94.88 272 LEU A N 1
ATOM 2021 C CA . LEU A 1 272 ? -0.817 -5.979 -5.556 1.00 94.88 272 LEU A CA 1
ATOM 2022 C C . LEU A 1 272 ? 0.325 -6.730 -6.249 1.00 94.88 272 LEU A C 1
ATOM 2024 O O . LEU A 1 272 ? 0.098 -7.782 -6.837 1.00 94.88 272 LEU A O 1
ATOM 2028 N N . VAL A 1 273 ? 1.543 -6.213 -6.186 1.00 95.12 273 VAL A N 1
ATOM 2029 C CA . VAL A 1 273 ? 2.750 -6.869 -6.692 1.00 95.12 273 VAL A CA 1
ATOM 2030 C C . VAL A 1 273 ? 3.728 -7.003 -5.535 1.00 95.12 273 VAL A C 1
ATOM 2032 O O . VAL A 1 273 ? 4.001 -6.033 -4.829 1.00 95.12 273 VAL A O 1
ATOM 2035 N N . VAL A 1 274 ? 4.217 -8.221 -5.327 1.00 95.00 274 VAL A N 1
ATOM 2036 C CA . VAL A 1 274 ? 5.127 -8.584 -4.237 1.00 95.00 274 VAL A CA 1
ATOM 2037 C C . VAL A 1 274 ? 6.242 -9.484 -4.757 1.00 95.00 274 VAL A C 1
ATOM 2039 O O . VAL A 1 274 ? 6.149 -10.058 -5.847 1.00 95.00 274 VAL A O 1
ATOM 2042 N N . THR A 1 275 ? 7.295 -9.641 -3.963 1.00 93.88 275 THR A N 1
ATOM 2043 C CA . THR A 1 275 ? 8.326 -10.649 -4.212 1.00 93.88 275 THR A CA 1
ATOM 2044 C C . THR A 1 275 ? 7.813 -12.069 -3.901 1.00 93.88 275 THR A C 1
ATOM 2046 O O . THR A 1 275 ? 6.870 -12.237 -3.117 1.00 93.88 275 THR A O 1
ATOM 2049 N N . PRO A 1 276 ? 8.414 -13.124 -4.488 1.00 94.56 276 PRO A N 1
ATOM 2050 C CA . PRO A 1 276 ? 7.984 -14.505 -4.255 1.00 94.56 276 PRO A CA 1
ATOM 2051 C C . PRO A 1 276 ? 8.044 -14.971 -2.793 1.00 94.56 276 PRO A C 1
ATOM 2053 O O . PRO A 1 276 ? 7.229 -15.796 -2.390 1.00 94.56 276 PRO A O 1
ATOM 2056 N N . ASP A 1 277 ? 8.983 -14.468 -1.993 1.00 93.00 277 ASP A N 1
ATOM 2057 C CA . ASP A 1 277 ? 9.103 -14.768 -0.560 1.00 93.00 277 ASP A CA 1
ATOM 2058 C C . ASP A 1 277 ? 7.949 -14.163 0.249 1.00 93.00 277 ASP A C 1
ATOM 2060 O O . ASP A 1 277 ? 7.354 -14.847 1.079 1.00 93.00 277 ASP A O 1
ATOM 2064 N N . VAL A 1 278 ? 7.555 -12.925 -0.060 1.00 92.56 278 VAL A N 1
ATOM 2065 C CA . VAL A 1 278 ? 6.383 -12.285 0.550 1.00 92.56 278 VAL A CA 1
ATOM 2066 C C . VAL A 1 278 ? 5.103 -13.005 0.129 1.00 92.56 278 VAL A C 1
ATOM 2068 O O . VAL A 1 278 ? 4.222 -13.220 0.952 1.00 92.56 278 VAL A O 1
ATOM 2071 N N . ALA A 1 279 ? 4.998 -13.453 -1.125 1.00 95.62 279 ALA A N 1
ATOM 2072 C CA . ALA A 1 279 ? 3.830 -14.198 -1.594 1.00 95.62 279 ALA A CA 1
ATOM 2073 C C . ALA A 1 279 ? 3.579 -15.501 -0.811 1.00 95.62 279 ALA A C 1
ATOM 2075 O O . ALA A 1 279 ? 2.426 -15.889 -0.630 1.00 95.62 279 ALA A O 1
ATOM 2076 N N . GLN A 1 280 ? 4.630 -16.162 -0.311 1.00 95.62 280 GLN A N 1
ATOM 2077 C CA . GLN A 1 280 ? 4.512 -17.409 0.460 1.00 95.62 280 GLN A CA 1
ATOM 2078 C C . GLN A 1 280 ? 3.846 -17.224 1.828 1.00 95.62 280 GLN A C 1
ATOM 2080 O O . GLN A 1 280 ? 3.358 -18.198 2.398 1.00 95.62 280 GLN A O 1
ATOM 2085 N N . THR A 1 281 ? 3.807 -16.000 2.361 1.00 93.25 281 THR A N 1
ATOM 2086 C CA . THR A 1 281 ? 3.160 -15.706 3.649 1.00 93.25 281 THR A CA 1
ATOM 2087 C C . THR A 1 281 ? 1.662 -15.420 3.508 1.00 93.25 281 THR A C 1
ATOM 2089 O O . THR A 1 281 ? 0.971 -15.241 4.512 1.00 93.25 281 THR A O 1
ATOM 2092 N N . ILE A 1 282 ? 1.144 -15.381 2.275 1.00 95.00 282 ILE A N 1
ATOM 2093 C CA . ILE A 1 282 ? -0.212 -14.931 1.961 1.00 95.00 282 ILE A CA 1
ATOM 2094 C C . ILE A 1 282 ? -1.107 -16.121 1.613 1.00 95.00 282 ILE A C 1
ATOM 2096 O O . ILE A 1 282 ? -0.924 -16.789 0.595 1.00 95.00 282 ILE A O 1
ATOM 2100 N N . SER A 1 283 ? -2.156 -16.318 2.408 1.00 96.00 283 SER A N 1
ATOM 2101 C CA . SER A 1 283 ? -3.232 -17.264 2.107 1.00 96.00 283 SER A CA 1
ATOM 2102 C C . SER A 1 283 ? -4.334 -16.601 1.274 1.00 96.00 283 SER A C 1
ATOM 2104 O O . SER A 1 283 ? -4.891 -15.569 1.655 1.00 96.00 283 SER A O 1
ATOM 2106 N N . ILE A 1 284 ? -4.720 -17.216 0.152 1.00 96.62 284 ILE A N 1
ATOM 2107 C CA . ILE A 1 284 ? -5.906 -16.785 -0.605 1.00 96.62 284 ILE A CA 1
ATOM 2108 C C . ILE A 1 284 ? -7.166 -16.960 0.251 1.00 96.62 284 ILE A C 1
ATOM 2110 O O . ILE A 1 284 ? -7.387 -18.014 0.843 1.00 96.62 284 ILE A O 1
ATOM 2114 N N . GLY A 1 285 ? -8.023 -15.938 0.273 1.00 94.56 285 GLY A N 1
ATOM 2115 C CA . GLY A 1 285 ? -9.286 -15.947 1.012 1.00 94.56 285 GLY A CA 1
ATOM 2116 C C . GLY A 1 285 ? -9.195 -15.481 2.468 1.00 94.56 285 GLY A C 1
ATOM 2117 O O . GLY A 1 285 ? -10.241 -15.210 3.058 1.00 94.56 285 GLY A O 1
ATOM 2118 N N . GLU A 1 286 ? -7.994 -15.316 3.024 1.00 92.94 286 GLU A N 1
ATOM 2119 C CA . GLU A 1 286 ? -7.794 -14.769 4.371 1.00 92.94 286 GLU A CA 1
ATOM 2120 C C . GLU A 1 286 ? -7.540 -13.254 4.314 1.00 92.94 286 GLU A C 1
ATOM 2122 O O . GLU A 1 286 ? -6.911 -12.770 3.374 1.00 92.94 286 GLU A O 1
ATOM 2127 N N . PRO A 1 287 ? -8.050 -12.460 5.269 1.00 91.06 287 PRO A N 1
ATOM 2128 C CA . PRO A 1 287 ? -7.835 -11.020 5.262 1.00 91.06 287 PRO A CA 1
ATOM 2129 C C . PRO A 1 287 ? -6.369 -10.675 5.539 1.00 91.06 287 PRO A C 1
ATOM 2131 O O . PRO A 1 287 ? -5.734 -11.234 6.434 1.00 91.06 287 PRO A O 1
ATOM 2134 N N . VAL A 1 288 ? -5.855 -9.697 4.801 1.00 92.88 288 VAL A N 1
ATOM 2135 C CA . VAL A 1 288 ? -4.497 -9.175 4.950 1.00 92.88 288 VAL A CA 1
ATOM 2136 C C . VAL A 1 288 ? -4.507 -7.651 4.984 1.00 92.88 288 VAL A C 1
ATOM 2138 O O . VAL A 1 288 ? -5.344 -7.001 4.347 1.00 92.88 288 VAL A O 1
ATOM 2141 N N . ALA A 1 289 ? -3.559 -7.086 5.722 1.00 90.62 289 ALA A N 1
ATOM 2142 C CA . ALA A 1 289 ? -3.165 -5.692 5.622 1.00 90.62 289 ALA A CA 1
ATOM 2143 C C . ALA A 1 289 ? -1.907 -5.587 4.754 1.00 90.62 289 ALA A C 1
ATOM 2145 O O . ALA A 1 289 ? -1.003 -6.414 4.845 1.00 90.62 289 ALA A O 1
ATOM 2146 N N . VAL A 1 290 ? -1.851 -4.576 3.901 1.00 91.25 290 VAL A N 1
ATOM 2147 C CA . VAL A 1 290 ? -0.791 -4.374 2.916 1.00 91.25 290 VAL A CA 1
ATOM 2148 C C . VAL A 1 290 ? -0.246 -2.969 3.101 1.00 91.25 290 VAL A C 1
ATOM 2150 O O . VAL A 1 290 ? -1.007 -2.003 3.028 1.00 91.25 290 VAL A O 1
ATOM 2153 N N . THR A 1 291 ? 1.064 -2.864 3.318 1.00 90.56 291 THR A N 1
ATOM 2154 C CA . THR A 1 291 ? 1.791 -1.590 3.287 1.00 90.56 291 THR A CA 1
ATOM 2155 C C . THR A 1 291 ? 2.553 -1.527 1.968 1.00 90.56 291 THR A C 1
ATOM 2157 O O . THR A 1 291 ? 3.247 -2.475 1.596 1.00 90.56 291 THR A O 1
ATOM 2160 N N . GLY A 1 292 ? 2.376 -0.465 1.195 1.00 91.12 292 GLY A N 1
ATOM 2161 C CA . GLY A 1 292 ? 2.954 -0.401 -0.141 1.00 91.12 292 GLY A CA 1
ATOM 2162 C C . GLY A 1 292 ? 3.157 1.013 -0.650 1.00 91.12 292 GLY A C 1
ATOM 2163 O O . GLY A 1 292 ? 2.911 1.988 0.054 1.00 91.12 292 GLY A O 1
ATOM 2164 N N . THR A 1 293 ? 3.542 1.100 -1.916 1.00 90.31 293 THR A N 1
ATOM 2165 C CA . THR A 1 293 ? 3.549 2.320 -2.725 1.00 90.31 293 THR A CA 1
ATOM 2166 C C . THR A 1 293 ? 2.768 2.067 -4.004 1.00 90.31 293 THR A C 1
ATOM 2168 O O . THR A 1 293 ? 2.829 0.974 -4.574 1.00 90.31 293 THR A O 1
ATOM 2171 N N . LEU A 1 294 ? 2.039 3.081 -4.470 1.00 89.88 294 LEU A N 1
ATOM 2172 C CA . LEU A 1 294 ? 1.416 3.043 -5.787 1.00 89.88 294 LEU A CA 1
ATOM 2173 C C . LEU A 1 294 ? 2.477 3.266 -6.872 1.00 89.88 294 LEU A C 1
ATOM 2175 O O . LEU A 1 294 ? 3.155 4.289 -6.879 1.00 89.88 294 LEU A O 1
ATOM 2179 N N . VAL A 1 295 ? 2.588 2.324 -7.804 1.00 89.25 295 VAL A N 1
ATOM 2180 C CA . VAL A 1 295 ? 3.500 2.398 -8.946 1.00 89.25 295 VAL A CA 1
ATOM 2181 C C . VAL A 1 295 ? 2.671 2.573 -10.218 1.00 89.25 295 VAL A C 1
ATOM 2183 O O . VAL A 1 295 ? 1.961 1.639 -10.600 1.00 89.25 295 VAL A O 1
ATOM 2186 N N . PRO A 1 296 ? 2.712 3.749 -10.871 1.00 88.38 296 PRO A N 1
ATOM 2187 C CA . PRO A 1 296 ? 1.845 4.048 -12.006 1.00 88.38 296 PRO A CA 1
ATOM 2188 C C . PRO A 1 296 ? 2.239 3.300 -13.285 1.00 88.38 296 PRO A C 1
ATOM 2190 O O . PRO A 1 296 ? 1.343 2.921 -14.038 1.00 88.38 296 PRO A O 1
ATOM 2193 N N . SER A 1 297 ? 3.540 3.075 -13.514 1.00 88.19 297 SER A N 1
ATOM 2194 C CA . SER A 1 297 ? 4.075 2.446 -14.734 1.00 88.19 297 SER A CA 1
ATOM 2195 C C . SER A 1 297 ? 4.968 1.248 -14.382 1.00 88.19 297 SER A C 1
ATOM 2197 O O . SER A 1 297 ? 6.189 1.291 -14.559 1.00 88.19 297 SER A O 1
ATOM 2199 N N . PRO A 1 298 ? 4.402 0.156 -13.835 1.00 88.62 298 PRO A N 1
ATOM 2200 C CA . PRO A 1 298 ? 5.190 -0.923 -13.241 1.00 88.62 298 PRO A CA 1
ATOM 2201 C C . PRO A 1 298 ? 6.110 -1.640 -14.225 1.00 88.62 298 PRO A C 1
ATOM 2203 O O . PRO A 1 298 ? 7.140 -2.150 -13.806 1.00 88.62 29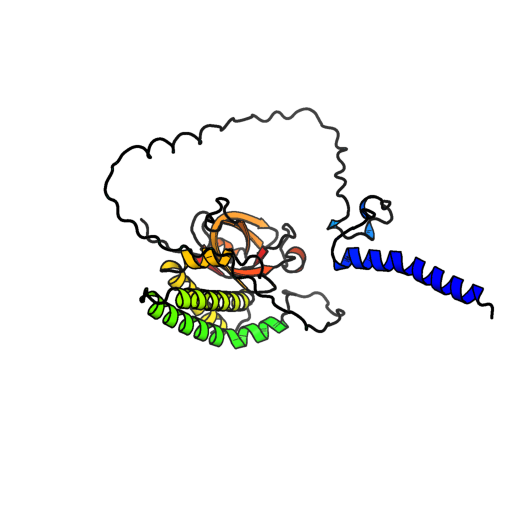8 PRO A O 1
ATOM 2206 N N . THR A 1 299 ? 5.795 -1.663 -15.521 1.00 89.94 299 THR A N 1
ATOM 2207 C CA . THR A 1 299 ? 6.684 -2.287 -16.520 1.00 89.94 299 THR A CA 1
ATOM 2208 C C . THR A 1 299 ? 7.994 -1.518 -16.718 1.00 89.94 299 THR A C 1
ATOM 2210 O O . THR A 1 299 ? 8.986 -2.086 -17.172 1.00 89.94 299 THR A O 1
ATOM 2213 N N . ILE A 1 300 ? 8.004 -0.231 -16.365 1.00 88.06 300 ILE A N 1
ATOM 2214 C CA . ILE A 1 300 ? 9.173 0.653 -16.416 1.00 88.06 300 ILE A CA 1
ATOM 2215 C C . ILE A 1 300 ? 9.849 0.698 -15.042 1.00 88.06 300 ILE A C 1
ATOM 2217 O O . ILE A 1 300 ? 11.075 0.620 -14.944 1.00 88.06 300 ILE A O 1
ATOM 2221 N N . ASP A 1 301 ? 9.041 0.800 -13.987 1.00 84.75 301 ASP A N 1
ATOM 2222 C CA . ASP A 1 301 ? 9.505 1.130 -12.641 1.00 84.75 301 ASP A CA 1
ATOM 2223 C C . ASP A 1 301 ? 9.852 -0.107 -11.791 1.00 84.75 301 ASP A C 1
ATOM 2225 O O . ASP A 1 301 ? 10.638 -0.002 -10.846 1.00 84.75 301 ASP A O 1
ATOM 2229 N N . LEU A 1 302 ? 9.308 -1.287 -12.121 1.00 85.88 302 LEU A N 1
ATOM 2230 C CA . LEU A 1 302 ? 9.548 -2.545 -11.406 1.00 85.88 302 LEU A CA 1
ATOM 2231 C C . LEU A 1 302 ? 10.313 -3.537 -12.282 1.00 85.88 302 LEU A C 1
ATOM 2233 O O . LEU A 1 302 ? 9.790 -4.141 -13.217 1.00 85.88 302 LEU A O 1
ATOM 2237 N N . THR A 1 303 ? 11.576 -3.762 -11.934 1.00 86.44 303 THR A N 1
ATOM 2238 C CA . THR A 1 303 ? 12.392 -4.788 -12.590 1.00 86.44 303 THR A CA 1
ATOM 2239 C C . THR A 1 303 ? 11.816 -6.181 -12.335 1.00 86.44 303 THR A C 1
ATOM 2241 O O . THR A 1 303 ? 11.477 -6.517 -11.204 1.00 86.44 303 THR A O 1
ATOM 2244 N N . GLY A 1 304 ? 11.733 -6.996 -13.389 1.00 89.12 304 GLY A N 1
ATOM 2245 C CA . GLY A 1 304 ? 11.198 -8.357 -13.310 1.00 89.12 304 GLY A CA 1
ATOM 2246 C C . GLY A 1 304 ? 9.672 -8.435 -13.383 1.00 89.12 304 GLY A C 1
ATOM 2247 O O . GLY A 1 304 ? 9.134 -9.537 -13.375 1.00 89.12 304 GLY A O 1
ATOM 2248 N N . TYR A 1 305 ? 8.967 -7.304 -13.491 1.00 91.75 305 TYR A N 1
ATOM 2249 C CA . TYR A 1 305 ? 7.529 -7.290 -13.740 1.00 91.75 305 TYR A CA 1
ATOM 2250 C C . TYR A 1 305 ? 7.227 -7.396 -15.244 1.00 91.75 305 TYR A C 1
ATOM 2252 O O . TYR A 1 305 ? 7.612 -6.518 -16.013 1.00 91.75 305 TYR A O 1
ATOM 2260 N N . ASP A 1 306 ? 6.506 -8.439 -15.668 1.00 92.75 306 ASP A N 1
ATOM 2261 C CA . ASP A 1 306 ? 6.080 -8.647 -17.070 1.00 92.75 306 ASP A CA 1
ATOM 2262 C C . ASP A 1 306 ? 4.560 -8.489 -17.293 1.00 92.75 306 ASP A C 1
ATOM 2264 O O . ASP A 1 306 ? 4.017 -8.888 -18.327 1.00 92.75 306 ASP A O 1
ATOM 2268 N N . GLY A 1 307 ? 3.865 -7.915 -16.310 1.00 92.69 307 GLY A N 1
ATOM 2269 C CA . GLY A 1 307 ? 2.411 -7.802 -16.292 1.00 92.69 307 GLY A CA 1
ATOM 2270 C C . GLY A 1 307 ? 1.865 -6.621 -17.095 1.00 92.69 307 GLY A C 1
ATOM 2271 O O . GLY A 1 307 ? 2.599 -5.940 -17.813 1.00 92.69 307 GLY A O 1
ATOM 2272 N N . PRO A 1 308 ? 0.550 -6.355 -16.993 1.00 92.38 308 PRO A N 1
ATOM 2273 C CA . PRO A 1 308 ? -0.050 -5.191 -17.631 1.00 92.38 308 PRO A CA 1
ATOM 2274 C C . PRO A 1 308 ? 0.521 -3.888 -17.060 1.00 92.38 308 PRO A C 1
ATOM 2276 O O . PRO A 1 308 ? 0.701 -3.753 -15.852 1.00 92.38 308 PRO A O 1
ATOM 2279 N N . ASP A 1 309 ? 0.721 -2.891 -17.924 1.00 91.25 309 ASP A N 1
ATOM 2280 C CA . ASP A 1 309 ? 1.169 -1.544 -17.538 1.00 91.25 309 ASP A CA 1
ATOM 2281 C C . ASP A 1 309 ? 0.014 -0.699 -16.965 1.00 91.25 309 ASP A C 1
ATOM 2283 O O . ASP A 1 309 ? -0.338 0.379 -17.443 1.00 91.25 309 ASP A O 1
ATOM 2287 N N . THR A 1 310 ? -0.658 -1.264 -15.968 1.00 90.69 310 THR A N 1
ATOM 2288 C CA . THR A 1 310 ? -1.689 -0.614 -15.159 1.00 90.69 310 THR A CA 1
ATOM 2289 C C . THR A 1 310 ? -1.122 -0.350 -13.781 1.00 90.69 310 THR A C 1
ATOM 2291 O O . THR A 1 310 ? -0.372 -1.183 -13.285 1.00 90.69 310 THR A O 1
ATOM 2294 N N . ALA A 1 311 ? -1.514 0.752 -13.141 1.00 89.62 311 ALA A N 1
ATOM 2295 C CA . ALA A 1 311 ? -1.014 1.079 -11.813 1.00 89.62 311 ALA A CA 1
ATOM 2296 C C . ALA A 1 311 ? -1.205 -0.092 -10.831 1.00 89.62 311 ALA A C 1
ATOM 2298 O O . ALA A 1 311 ? -2.300 -0.652 -10.718 1.00 89.62 311 ALA A O 1
ATOM 2299 N N . VAL A 1 312 ? -0.137 -0.447 -10.121 1.00 92.25 312 VAL A N 1
ATOM 2300 C CA . VAL A 1 312 ? -0.122 -1.528 -9.128 1.00 92.25 312 VAL A CA 1
ATOM 2301 C C . VAL A 1 312 ? 0.310 -0.995 -7.774 1.00 92.25 312 VAL A C 1
ATOM 2303 O O . VAL A 1 312 ? 0.975 0.032 -7.674 1.00 92.25 312 VAL A O 1
ATOM 2306 N N . VAL A 1 313 ? -0.032 -1.721 -6.718 1.00 92.56 313 VAL A N 1
ATOM 2307 C CA . VAL A 1 313 ? 0.548 -1.496 -5.397 1.00 92.56 313 VAL A CA 1
ATOM 2308 C C . VAL A 1 313 ? 1.760 -2.399 -5.263 1.00 92.56 313 VAL A C 1
ATOM 2310 O O . VAL A 1 313 ? 1.608 -3.615 -5.212 1.00 92.56 313 VAL A O 1
ATOM 2313 N N . TRP A 1 314 ? 2.955 -1.823 -5.210 1.00 93.50 314 TRP A N 1
ATOM 2314 C CA . TRP A 1 314 ? 4.164 -2.561 -4.867 1.00 93.50 314 TRP A CA 1
ATOM 2315 C C . TRP A 1 314 ? 4.288 -2.644 -3.348 1.00 93.50 314 TRP A C 1
ATOM 2317 O O . TRP A 1 314 ? 4.175 -1.627 -2.663 1.00 93.50 314 TRP A O 1
ATOM 2327 N N . SER A 1 315 ? 4.506 -3.843 -2.816 1.00 92.25 315 SER A N 1
ATOM 2328 C CA . SER A 1 315 ? 4.606 -4.063 -1.376 1.00 92.25 315 SER A CA 1
ATOM 2329 C C . SER A 1 315 ? 5.711 -5.049 -1.035 1.00 92.25 315 SER A C 1
ATOM 2331 O O . SER A 1 315 ? 5.870 -6.089 -1.674 1.00 92.25 315 SER A O 1
ATOM 2333 N N . ARG A 1 316 ? 6.446 -4.726 0.029 1.00 88.69 316 ARG A N 1
ATOM 2334 C CA . ARG A 1 316 ? 7.418 -5.623 0.660 1.00 88.69 316 ARG A CA 1
ATOM 2335 C C . ARG A 1 316 ? 6.870 -6.288 1.925 1.00 88.69 316 ARG A C 1
ATOM 2337 O O . ARG A 1 316 ? 7.423 -7.283 2.377 1.00 88.69 316 ARG A O 1
ATOM 2344 N N . TYR A 1 317 ? 5.784 -5.761 2.488 1.00 89.50 317 TYR A N 1
ATOM 2345 C CA . TYR A 1 317 ? 5.217 -6.245 3.741 1.00 89.50 317 TYR A CA 1
ATOM 2346 C C . TYR A 1 317 ? 3.714 -6.457 3.603 1.00 89.50 317 TYR A C 1
ATOM 2348 O O . TYR A 1 317 ? 2.931 -5.523 3.414 1.00 89.50 317 TYR A O 1
ATOM 2356 N N . VAL A 1 318 ? 3.316 -7.715 3.765 1.00 91.88 318 VAL A N 1
ATOM 2357 C CA . VAL A 1 318 ? 1.919 -8.119 3.877 1.00 91.88 318 VAL A CA 1
ATOM 2358 C C . VAL A 1 318 ? 1.729 -8.764 5.240 1.00 91.88 318 VAL A C 1
ATOM 2360 O O . VAL A 1 318 ? 2.472 -9.664 5.623 1.00 91.88 318 VAL A O 1
ATOM 2363 N N . ILE A 1 319 ? 0.755 -8.258 5.987 1.00 91.00 319 ILE A N 1
ATOM 2364 C CA . ILE A 1 319 ? 0.487 -8.627 7.372 1.00 91.00 319 ILE A CA 1
ATOM 2365 C C . ILE A 1 319 ? -0.808 -9.446 7.396 1.00 91.00 319 ILE A C 1
ATOM 2367 O O . ILE A 1 319 ? -1.883 -8.891 7.137 1.00 91.00 319 ILE A O 1
ATOM 2371 N N . PRO A 1 320 ? -0.751 -10.752 7.705 1.00 90.62 320 PRO A N 1
ATOM 2372 C CA . PRO A 1 320 ? -1.950 -11.555 7.904 1.00 90.62 320 PRO A CA 1
ATOM 2373 C C . PRO A 1 320 ? -2.794 -11.004 9.057 1.00 90.62 320 PRO A C 1
ATOM 2375 O O . PRO A 1 320 ? -2.283 -10.758 10.150 1.00 90.62 320 PRO A O 1
ATOM 2378 N N . ILE A 1 321 ? -4.097 -10.821 8.835 1.00 87.06 321 ILE A N 1
ATOM 2379 C CA . ILE A 1 321 ? -5.017 -10.365 9.880 1.00 87.06 321 ILE A CA 1
ATOM 2380 C C . ILE A 1 321 ? -5.625 -11.597 10.541 1.00 87.06 321 ILE A C 1
ATOM 2382 O O . ILE A 1 321 ? -6.505 -12.260 9.989 1.00 87.06 321 ILE A O 1
ATOM 2386 N N . LEU A 1 322 ? -5.179 -11.887 11.761 1.00 82.88 322 LEU A N 1
ATOM 2387 C CA . LEU A 1 322 ? -5.748 -12.956 12.574 1.00 82.88 322 LEU A CA 1
ATOM 2388 C C . LEU A 1 322 ? -7.103 -12.507 13.128 1.00 82.88 322 LEU A C 1
ATOM 2390 O O . LEU A 1 322 ? -7.192 -11.868 14.175 1.00 82.88 322 LEU A O 1
ATOM 2394 N N . LEU A 1 323 ? -8.179 -12.835 12.414 1.00 77.69 323 LEU A N 1
ATOM 2395 C CA . LEU A 1 323 ? -9.522 -12.673 12.958 1.00 77.69 323 LEU A CA 1
ATOM 2396 C C . LEU A 1 323 ? -9.771 -13.753 14.023 1.00 77.69 323 LEU A C 1
ATOM 2398 O O . LEU A 1 323 ? -9.462 -14.925 13.782 1.00 77.69 323 LEU A O 1
ATOM 2402 N N . PRO A 1 324 ? -10.356 -13.405 15.185 1.00 76.06 324 PRO A N 1
ATOM 2403 C CA . PRO A 1 324 ? -10.788 -14.413 16.142 1.00 76.06 324 PRO A CA 1
ATOM 2404 C C . PRO A 1 324 ? -11.758 -15.365 15.436 1.00 76.06 324 PRO A C 1
ATOM 2406 O O . PRO A 1 324 ? -12.736 -14.921 14.827 1.00 76.06 324 PRO A O 1
ATOM 2409 N N . LYS A 1 325 ? -11.461 -16.671 15.479 1.00 73.31 325 LYS A N 1
ATOM 2410 C CA . LYS A 1 325 ? -12.345 -17.705 14.929 1.00 73.31 325 LYS A CA 1
ATOM 2411 C C . LYS A 1 325 ? -13.705 -17.561 15.614 1.00 73.31 325 LYS A C 1
ATOM 2413 O O . LYS A 1 325 ? -13.787 -17.720 16.830 1.00 73.31 325 LYS A O 1
ATOM 2418 N N . ARG A 1 326 ? -14.718 -17.175 14.836 1.00 57.91 326 ARG A N 1
ATOM 2419 C CA . ARG A 1 326 ? -16.113 -17.154 15.284 1.00 57.91 326 ARG A CA 1
ATOM 2420 C C . ARG A 1 326 ? -16.641 -18.569 15.447 1.00 57.91 326 ARG A C 1
ATOM 2422 O O . ARG A 1 326 ? -16.222 -19.435 14.646 1.00 57.91 326 ARG A O 1
#

Nearest PDB structures (foldseek):
  7w1y-assembly1_A  TM=5.393E-01  e=2.197E-03  Homo sapiens
  8ouw-assembly1_3  TM=4.495E-01  e=8.484E-04  Caenorhabditis elegans
  6xtx-assembly1_3  TM=3.819E-01  e=7.994E-04  Homo sapiens
  4ywk-assembly3_B  TM=4.486E-01  e=2.958E-03  Pyrococcus furiosus DSM 3638
  8s09-assembly1_3  TM=3.548E-01  e=8.484E-04  Homo sapiens

Secondary structure (DSSP, 8-state):
--HHHHHHHHHHHHHHHHHHHHHHHHHHH---TT--GGGS-GGGGGGS-GGGS---------PPP-----------SSSSSSSSS-----------------TT--------------------S--S--S-HHHHHHHHHTHHHHHHHHHHHHHHHHHHHT-GGGHHHHHHHHHHHHHHHHHHHHHHHT--TT--HHHHHHHHHHHHHHHHHIIIIIHHHHHHHGGGTT--SS-EEEEEEEEEEEEEETTEEEEEEEEPPPTTSSPPEEEEEE-HHHHTT--TTS-EEEEEEEES-HHHHSTT--S-SS-EEEEEEEEE------